Protein AF-A0A960N2T0-F1 (afdb_monomer_lite)

Sequence (233 aa):
ICDHGCEHDHDHSSKAGSHHTWLDEAVDWLQGLGMKRFDRTNPAGVTEAHKLAISKDIANMLLRAYRMDPTDYGVYNGYFMFLTINEFGGGGEARGVARRLSENTIALALKETSDPQPYVTAAMAQLNLFFMDQEDFEGKGQPVPVPVLADHRQKIEFLVRRAEVLREQSIAEGRWNLVSEERKDAMKDRIGLAEAGILQFGKLMALSRKGILPIQRGESPDRPVAEALKEDR

pLDDT: mean 82.06, std 19.28, range [33.94, 98.5]

Secondary structure (DSSP, 8-state):
---------------------HHHHHHHHHHHHHHHTTS-S-SS---HHHHHHHHHHHHHHHHHHHHH-TT-HHHHHHHHHHHH-GGGT--HHHHHHHHHHHHHHHHHHTT-SS-SHHHHHHHHHHHHHHHHHHHHHHTTT-PPPHHHHHHHHHHHHHHHHHHHHHHHHHHHTTGGGGS-HHHHHHHHHHHHHHHHHHHHHHHHHHHHHTTPPPPPTTS-THHHHHHHTTTT-

Structure (mmCIF, N/CA/C/O backbone):
data_AF-A0A960N2T0-F1
#
_entry.id   AF-A0A960N2T0-F1
#
loop_
_atom_site.group_PDB
_atom_site.id
_atom_site.type_symbol
_atom_site.label_atom_id
_atom_site.label_alt_id
_atom_site.label_comp_id
_atom_site.label_asym_id
_atom_site.label_entity_id
_atom_site.label_seq_id
_atom_site.pdbx_PDB_ins_code
_atom_site.Cartn_x
_atom_site.Cartn_y
_atom_site.Cartn_z
_atom_site.occupancy
_atom_site.B_iso_or_equiv
_atom_site.auth_seq_id
_atom_site.auth_comp_id
_at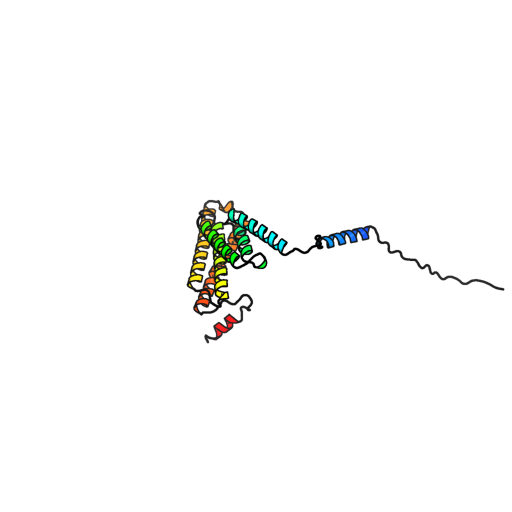om_site.auth_asym_id
_atom_site.auth_atom_id
_atom_site.pdbx_PDB_model_num
ATOM 1 N N . ILE A 1 1 ? -15.987 60.411 -96.487 1.00 35.19 1 ILE A N 1
ATOM 2 C CA . ILE A 1 1 ? -15.706 61.660 -95.747 1.00 35.19 1 ILE A CA 1
ATOM 3 C C . ILE A 1 1 ? -15.227 61.246 -94.369 1.00 35.19 1 ILE A C 1
ATOM 5 O O . ILE A 1 1 ? -16.037 60.726 -93.618 1.00 35.19 1 ILE A O 1
ATOM 9 N N . CYS A 1 2 ? -13.922 61.447 -94.157 1.00 33.94 2 CYS A N 1
ATOM 10 C CA . CYS A 1 2 ? -13.228 61.685 -92.888 1.00 33.94 2 CYS A CA 1
ATOM 11 C C . CYS A 1 2 ? -13.191 60.589 -91.811 1.00 33.94 2 CYS A C 1
ATOM 13 O O . CYS A 1 2 ? -14.101 59.785 -91.698 1.00 33.94 2 CYS A O 1
ATOM 15 N N . ASP A 1 3 ? -12.226 60.571 -90.899 1.00 34.66 3 ASP A N 1
ATOM 16 C CA . ASP A 1 3 ? -10.835 61.047 -90.833 1.00 34.66 3 ASP A CA 1
ATOM 17 C C . ASP A 1 3 ? -10.329 60.625 -89.435 1.00 34.66 3 ASP A C 1
ATOM 19 O O . ASP A 1 3 ? -11.137 60.435 -88.531 1.00 34.66 3 ASP A O 1
ATOM 23 N N . HIS A 1 4 ? -9.018 60.460 -89.294 1.00 41.03 4 HIS A N 1
ATOM 24 C CA . HIS A 1 4 ? -8.197 60.488 -88.073 1.00 41.03 4 HIS A CA 1
ATOM 25 C C . HIS A 1 4 ? -8.792 60.214 -86.663 1.00 41.03 4 HIS A C 1
ATOM 27 O O . HIS A 1 4 ? -9.507 61.020 -86.086 1.00 41.03 4 HIS A O 1
ATOM 33 N N . GLY A 1 5 ? -8.292 59.131 -86.047 1.00 42.03 5 GLY A N 1
ATOM 34 C CA . GLY A 1 5 ? -7.383 59.184 -84.884 1.00 42.03 5 GLY A CA 1
ATOM 35 C C . GLY A 1 5 ? -7.880 59.711 -83.530 1.00 42.03 5 GLY A C 1
ATOM 36 O O . GLY A 1 5 ? -7.880 60.914 -83.320 1.00 42.03 5 GLY A O 1
ATOM 37 N N . CYS A 1 6 ? -8.083 58.796 -82.573 1.00 39.31 6 CYS A N 1
ATOM 38 C CA . CYS A 1 6 ? -7.802 58.944 -81.128 1.00 39.31 6 CYS A CA 1
ATOM 39 C C . CYS A 1 6 ? -7.462 57.526 -80.610 1.00 39.31 6 CYS A C 1
ATOM 41 O O . CYS A 1 6 ? -8.256 56.609 -80.787 1.00 39.31 6 CYS A O 1
ATOM 43 N N . GLU A 1 7 ? -6.196 57.203 -80.348 1.00 38.66 7 GLU A N 1
ATOM 44 C CA . GLU A 1 7 ? -5.531 57.267 -79.033 1.00 38.66 7 GLU A CA 1
ATOM 45 C C . GLU A 1 7 ? -6.138 56.350 -77.951 1.00 38.66 7 GLU A C 1
ATOM 47 O O . GLU A 1 7 ? -7.270 56.522 -77.522 1.00 38.66 7 GLU A O 1
ATOM 52 N N . HIS A 1 8 ? -5.310 55.359 -77.590 1.00 48.22 8 HIS A N 1
ATOM 53 C CA . HIS A 1 8 ? -5.228 54.517 -76.392 1.00 48.22 8 HIS A CA 1
ATOM 54 C C . HIS A 1 8 ? -6.406 54.475 -75.406 1.00 48.22 8 HIS A C 1
ATOM 56 O O . HIS A 1 8 ? -6.676 55.446 -74.717 1.00 48.22 8 HIS A O 1
ATOM 62 N N . ASP A 1 9 ? -6.903 53.258 -75.159 1.00 37.78 9 ASP A N 1
ATOM 63 C CA . ASP A 1 9 ? -6.956 52.761 -73.783 1.00 37.78 9 ASP A CA 1
ATOM 64 C C . ASP A 1 9 ? -6.726 51.246 -73.728 1.00 37.78 9 ASP A C 1
ATOM 66 O O . ASP A 1 9 ? -7.289 50.455 -74.489 1.00 37.78 9 ASP A O 1
ATOM 70 N N . HIS A 1 10 ? -5.803 50.868 -72.849 1.00 47.56 10 HIS A N 1
ATOM 71 C CA . HIS A 1 10 ? -5.444 49.496 -72.541 1.00 47.56 10 HIS A CA 1
ATOM 72 C C . HIS A 1 10 ? -6.515 48.888 -71.638 1.00 47.56 10 HIS A C 1
ATOM 74 O O . HIS A 1 10 ? -6.674 49.337 -70.509 1.00 47.56 10 HIS A O 1
ATOM 80 N N . ASP A 1 11 ? -7.144 47.795 -72.066 1.00 36.81 11 ASP A N 1
ATOM 81 C CA . ASP A 1 11 ? -7.750 46.863 -71.115 1.00 36.81 11 ASP A CA 1
ATOM 82 C C . ASP A 1 11 ? -7.345 45.426 -71.451 1.00 36.81 11 ASP A C 1
ATOM 84 O O . ASP A 1 11 ? -8.065 44.629 -72.057 1.00 36.81 11 ASP A O 1
ATOM 88 N N . HIS A 1 12 ? -6.104 45.104 -71.082 1.00 38.09 12 HIS A N 1
ATOM 89 C CA . HIS A 1 12 ? -5.711 43.722 -70.874 1.00 38.09 12 HIS A CA 1
ATOM 90 C C . HIS A 1 12 ? -6.316 43.269 -69.547 1.00 38.09 12 HIS A C 1
ATOM 92 O O . HIS A 1 12 ? -5.682 43.363 -68.497 1.00 38.09 12 HIS A O 1
ATOM 98 N N . SER A 1 13 ? -7.519 42.703 -69.624 1.00 38.97 13 SER A N 1
ATOM 99 C CA . SER A 1 13 ? -8.031 41.766 -68.629 1.00 38.97 13 SER A CA 1
ATOM 100 C C . SER A 1 13 ? -7.083 40.559 -68.562 1.00 38.97 13 SER A C 1
ATOM 102 O O . SER A 1 13 ? -7.263 39.533 -69.224 1.00 38.97 13 SER A O 1
ATOM 104 N N . SER A 1 14 ? -5.998 40.702 -67.804 1.00 38.97 14 SER A N 1
ATOM 105 C CA . SER A 1 14 ? -5.129 39.599 -67.439 1.00 38.97 14 SER A CA 1
ATOM 106 C C . SER A 1 14 ? -5.865 38.776 -66.388 1.00 38.97 14 SER A C 1
ATOM 108 O O . SER A 1 14 ? -6.041 39.166 -65.235 1.00 38.97 14 SER A O 1
ATOM 110 N N . LYS A 1 15 ? -6.329 37.594 -66.800 1.00 45.28 15 LYS A N 1
ATOM 111 C CA . LYS A 1 15 ? -6.619 36.512 -65.863 1.00 45.28 15 LYS A CA 1
ATOM 112 C C . LYS A 1 15 ? -5.320 36.213 -65.117 1.00 45.28 15 LYS A C 1
ATOM 114 O O . LYS A 1 15 ? -4.452 35.525 -65.648 1.00 45.28 15 LYS A O 1
ATOM 119 N N . ALA A 1 16 ? -5.180 36.743 -63.906 1.00 39.41 16 ALA A N 1
ATOM 120 C CA . ALA A 1 16 ? -4.170 36.285 -62.970 1.00 39.41 16 ALA A CA 1
ATOM 121 C C . ALA A 1 16 ? -4.539 34.847 -62.579 1.00 39.41 16 ALA A C 1
ATOM 123 O O . ALA A 1 16 ? -5.398 34.611 -61.731 1.00 39.41 16 ALA A O 1
ATOM 124 N N . GLY A 1 17 ? -3.946 33.881 -63.281 1.00 41.47 17 GLY A N 1
ATOM 125 C CA . GLY A 1 17 ? -3.960 32.489 -62.868 1.00 41.47 17 GLY A CA 1
ATOM 126 C C . GLY A 1 17 ? -3.307 32.393 -61.497 1.00 41.47 17 GLY A C 1
ATOM 127 O O . GLY A 1 17 ? -2.170 32.829 -61.317 1.00 41.47 17 GLY A O 1
ATOM 128 N N . SER A 1 18 ? -4.032 31.856 -60.519 1.00 51.72 18 SER A N 1
ATOM 129 C CA . SER A 1 18 ? -3.444 31.487 -59.239 1.00 51.72 18 SER A CA 1
ATOM 130 C C . SER A 1 18 ? -2.402 30.403 -59.507 1.00 51.72 18 SER A C 1
ATOM 132 O O . SER A 1 18 ? -2.749 29.260 -59.813 1.00 51.72 18 SER A O 1
ATOM 134 N N . HIS A 1 19 ? -1.126 30.769 -59.445 1.00 50.88 19 HIS A N 1
ATOM 135 C CA . HIS A 1 19 ? -0.021 29.824 -59.475 1.00 50.88 19 HIS A CA 1
ATOM 136 C C . HIS A 1 19 ? -0.015 29.041 -58.156 1.00 50.88 19 HIS A C 1
ATOM 138 O O . HIS A 1 19 ? 0.726 29.384 -57.244 1.00 50.88 19 HIS A O 1
ATOM 144 N N . HIS A 1 20 ? -0.856 28.010 -58.050 1.00 57.41 20 HIS A N 1
ATOM 145 C CA . HIS A 1 20 ? -0.646 26.954 -57.063 1.00 57.41 20 HIS A CA 1
ATOM 146 C C . HIS A 1 20 ? 0.637 26.228 -57.464 1.00 57.41 20 HIS A C 1
ATOM 148 O O . HIS A 1 20 ? 0.721 25.644 -58.548 1.00 57.41 20 HIS A O 1
ATOM 154 N N . THR A 1 21 ? 1.675 26.348 -56.643 1.00 73.81 21 THR A N 1
ATOM 155 C CA . THR A 1 21 ? 2.938 25.660 -56.886 1.00 73.81 21 THR A CA 1
ATOM 156 C C . THR A 1 21 ? 2.874 24.249 -56.305 1.00 73.81 21 THR A C 1
ATOM 158 O O . THR A 1 21 ? 2.156 23.986 -55.344 1.00 73.81 21 THR A O 1
ATOM 161 N N . TRP A 1 22 ? 3.662 23.324 -56.854 1.00 75.19 22 TRP A N 1
ATOM 162 C CA . TRP A 1 22 ? 3.806 21.968 -56.301 1.00 75.19 22 TRP A CA 1
ATOM 163 C C . TRP A 1 22 ? 4.285 21.974 -54.836 1.00 75.19 22 TRP A C 1
ATOM 165 O O . TRP A 1 22 ? 4.065 21.016 -54.100 1.00 75.19 22 TRP A O 1
ATOM 175 N N . LEU A 1 23 ? 4.942 23.062 -54.412 1.00 75.25 23 LEU A N 1
ATOM 176 C CA . LEU A 1 23 ? 5.331 23.293 -53.025 1.00 75.25 23 LEU A CA 1
ATOM 177 C C . LEU A 1 23 ? 4.116 23.582 -52.141 1.00 75.25 23 LEU A C 1
ATOM 179 O O . LEU A 1 23 ? 4.063 23.064 -51.031 1.00 75.25 23 LEU A O 1
ATOM 183 N N . ASP A 1 24 ? 3.128 24.331 -52.634 1.00 78.81 24 ASP A N 1
ATOM 184 C CA . ASP A 1 24 ? 1.886 24.594 -51.900 1.00 78.81 24 ASP A CA 1
ATOM 185 C C . ASP A 1 24 ? 1.074 23.302 -51.726 1.00 78.81 24 ASP A C 1
ATOM 187 O O . ASP A 1 24 ? 0.623 23.000 -50.627 1.00 78.81 24 ASP A O 1
ATOM 191 N N . GLU A 1 25 ? 0.994 22.464 -52.767 1.00 78.06 25 GLU A N 1
ATOM 192 C CA . GLU A 1 25 ? 0.355 21.140 -52.680 1.00 78.06 25 GLU A CA 1
ATOM 193 C C . GLU A 1 25 ? 1.084 20.197 -51.708 1.00 78.06 25 GLU A C 1
ATOM 195 O O . GLU A 1 25 ? 0.448 19.439 -50.972 1.00 78.06 25 GLU A O 1
ATOM 200 N N . ALA A 1 26 ? 2.420 20.243 -51.669 1.00 76.31 26 ALA A N 1
ATOM 201 C CA . ALA A 1 26 ? 3.213 19.452 -50.732 1.00 76.31 26 ALA A CA 1
ATOM 202 C C . ALA A 1 26 ? 3.037 19.927 -49.280 1.00 76.31 26 ALA A C 1
ATOM 204 O O . ALA A 1 26 ? 2.968 19.099 -48.366 1.00 76.31 26 ALA A O 1
ATOM 205 N N . VAL A 1 27 ? 2.938 21.241 -49.059 1.00 81.62 27 VAL A N 1
ATOM 206 C CA . VAL A 1 27 ? 2.656 21.831 -47.744 1.00 81.62 27 VAL A CA 1
ATOM 207 C C . VAL A 1 27 ? 1.245 21.465 -47.285 1.00 81.62 27 VAL A C 1
ATOM 209 O O . VAL A 1 27 ? 1.100 20.973 -46.165 1.00 81.62 27 VAL A O 1
ATOM 212 N N . ASP A 1 28 ? 0.237 21.590 -48.146 1.00 81.44 28 ASP A N 1
ATOM 213 C CA . ASP A 1 28 ? -1.145 21.201 -47.841 1.00 81.44 28 ASP A CA 1
ATOM 214 C C . ASP A 1 28 ? -1.269 19.696 -47.570 1.00 81.44 28 ASP A C 1
ATOM 216 O O . ASP A 1 28 ? -1.970 19.275 -46.646 1.00 81.44 28 ASP A O 1
ATOM 220 N N . TRP A 1 29 ? -0.539 18.858 -48.310 1.00 78.38 29 TRP A N 1
ATOM 221 C CA . TRP A 1 29 ? -0.502 17.416 -48.068 1.00 78.38 29 TRP A CA 1
ATOM 222 C C . TRP A 1 29 ? 0.152 17.066 -46.723 1.00 78.38 29 TRP A C 1
ATOM 224 O O . TRP A 1 29 ? -0.385 16.242 -45.977 1.00 78.38 29 TRP A O 1
ATOM 234 N N . LEU A 1 30 ? 1.271 17.709 -46.369 1.00 79.12 30 LEU A N 1
ATOM 235 C CA . LEU A 1 30 ? 1.935 17.518 -45.073 1.00 79.12 30 LEU A CA 1
ATOM 236 C C . LEU A 1 30 ? 1.073 18.019 -43.907 1.00 79.12 30 LEU A C 1
ATOM 238 O O . LEU A 1 30 ? 0.987 17.349 -42.875 1.00 79.12 30 LEU A O 1
ATOM 242 N N . GLN A 1 31 ? 0.395 19.155 -44.071 1.00 79.44 31 GLN A N 1
ATOM 243 C CA . GLN A 1 31 ? -0.562 19.665 -43.089 1.00 79.44 31 GLN A CA 1
ATOM 244 C C . GLN A 1 31 ? -1.769 18.725 -42.957 1.00 79.44 31 GLN A C 1
ATOM 246 O O . GLN A 1 31 ? -2.165 18.384 -41.841 1.00 79.44 31 GLN A O 1
ATOM 251 N N . GLY A 1 32 ? -2.278 18.201 -44.075 1.00 71.75 32 GLY A N 1
ATOM 252 C CA . GLY A 1 32 ? -3.337 17.194 -44.106 1.00 71.75 32 GLY A CA 1
ATOM 253 C C . GLY A 1 32 ? -2.941 15.875 -43.433 1.00 71.75 32 GLY A C 1
ATOM 254 O O . GLY A 1 32 ? -3.757 15.269 -42.740 1.00 71.75 32 GLY A O 1
ATOM 255 N N . LEU A 1 33 ? -1.683 15.438 -43.557 1.00 73.75 33 LEU A N 1
ATOM 256 C CA . LEU A 1 33 ? -1.148 14.300 -42.799 1.00 73.75 33 LEU A CA 1
ATOM 257 C C . LEU A 1 33 ? -1.041 14.599 -41.299 1.00 73.75 33 LEU A C 1
ATOM 259 O O . LEU A 1 33 ? -1.356 13.735 -40.477 1.00 73.75 33 LEU A O 1
ATOM 263 N N . GLY A 1 34 ? -0.636 15.820 -40.946 1.00 69.81 34 GLY A N 1
ATOM 264 C CA . GLY A 1 34 ? -0.619 16.300 -39.566 1.00 69.81 34 GLY A CA 1
ATOM 265 C C . GLY A 1 34 ? -2.003 16.246 -38.917 1.00 69.81 34 GLY A C 1
ATOM 266 O O . GLY A 1 34 ? -2.121 15.808 -37.775 1.00 69.81 34 GLY A O 1
ATOM 267 N N . MET A 1 35 ? -3.053 16.602 -39.664 1.00 66.81 35 MET A N 1
ATOM 268 C CA . MET A 1 35 ? -4.445 16.517 -39.207 1.00 66.81 35 MET A CA 1
ATOM 269 C C . MET A 1 35 ? -4.965 15.074 -39.157 1.00 66.81 35 MET A C 1
ATOM 271 O O . MET A 1 35 ? -5.563 14.679 -38.158 1.00 66.81 35 MET A O 1
ATOM 275 N N . LYS A 1 36 ? -4.637 14.240 -40.155 1.00 66.62 36 LYS A N 1
ATOM 276 C CA . LYS A 1 36 ? -5.025 12.817 -40.191 1.00 66.62 36 LYS A CA 1
ATOM 277 C C . LYS A 1 36 ? -4.459 11.983 -39.043 1.00 66.62 36 LYS A C 1
ATOM 279 O O . LYS A 1 36 ? -5.000 10.923 -38.745 1.00 66.62 36 LYS A O 1
ATOM 284 N N . ARG A 1 37 ? -3.396 12.444 -38.374 1.00 63.72 37 ARG A N 1
ATOM 285 C CA . ARG A 1 37 ? -2.885 11.818 -37.142 1.00 63.72 37 ARG A CA 1
ATOM 286 C C . ARG A 1 37 ? -3.918 11.831 -36.009 1.00 63.72 37 ARG A C 1
ATOM 288 O O . ARG A 1 37 ? -3.883 10.953 -35.150 1.00 63.72 37 ARG A O 1
ATOM 295 N N . PHE A 1 38 ? -4.801 12.824 -35.999 1.00 70.00 38 PHE A N 1
ATOM 296 C CA . PHE A 1 38 ? -5.862 12.973 -35.005 1.00 70.00 38 PHE A CA 1
ATOM 297 C C . PHE A 1 38 ? -7.201 12.406 -35.489 1.00 70.00 38 PHE A C 1
ATOM 299 O O . PHE A 1 38 ? -8.121 12.252 -34.686 1.00 70.00 38 PHE A O 1
ATOM 306 N N . ASP A 1 39 ? -7.295 12.036 -36.770 1.00 70.31 39 ASP A N 1
ATOM 307 C CA . ASP A 1 39 ? -8.469 11.380 -37.323 1.00 70.31 39 ASP A CA 1
ATOM 308 C C . ASP A 1 39 ? -8.462 9.886 -37.019 1.00 70.31 39 ASP A C 1
ATOM 310 O O . ASP A 1 39 ? -7.490 9.150 -37.211 1.00 70.31 39 ASP A O 1
ATOM 314 N N . ARG A 1 40 ? -9.611 9.411 -36.552 1.00 64.25 40 ARG A N 1
ATOM 315 C CA . ARG A 1 40 ? -9.809 8.003 -36.239 1.00 64.25 40 ARG A CA 1
ATOM 316 C C . ARG A 1 40 ? -9.855 7.205 -37.544 1.00 64.25 40 ARG A C 1
ATOM 318 O O . ARG A 1 40 ? -10.764 7.374 -38.347 1.00 64.25 40 ARG A O 1
ATOM 325 N N . THR A 1 41 ? -8.911 6.286 -37.729 1.00 73.00 41 THR A N 1
ATOM 326 C CA . THR A 1 41 ? -8.829 5.430 -38.930 1.00 73.00 41 THR A CA 1
ATOM 327 C C . THR A 1 41 ? -9.887 4.325 -38.968 1.00 73.00 41 THR A C 1
ATOM 329 O O . THR A 1 41 ? -10.107 3.715 -40.012 1.00 73.00 41 THR A O 1
ATOM 332 N N . ASN A 1 42 ? -10.558 4.063 -37.840 1.00 68.75 42 ASN A N 1
ATOM 333 C CA . ASN A 1 42 ? -11.656 3.107 -37.760 1.00 68.75 42 ASN A CA 1
ATOM 334 C C . ASN A 1 42 ? -13.009 3.818 -37.982 1.00 68.75 42 ASN A C 1
ATOM 336 O O . ASN A 1 42 ? -13.361 4.696 -37.182 1.00 68.75 42 ASN A O 1
ATOM 340 N N . PRO A 1 43 ? -13.807 3.417 -38.993 1.00 71.12 43 PRO A N 1
ATOM 341 C CA . PRO A 1 43 ? -15.130 3.992 -39.237 1.00 71.12 43 PRO A CA 1
ATOM 342 C C . PRO A 1 43 ? -16.141 3.707 -38.111 1.00 71.12 43 PRO A C 1
ATOM 344 O O . PRO A 1 43 ? -17.100 4.457 -37.956 1.00 71.12 43 PRO A O 1
ATOM 347 N N . ALA A 1 44 ? -15.937 2.667 -37.291 1.00 72.38 44 ALA A N 1
ATOM 348 C CA . ALA A 1 44 ? -16.878 2.255 -36.244 1.00 72.38 44 ALA A CA 1
ATOM 349 C C . ALA A 1 44 ? -16.407 2.637 -34.833 1.00 72.38 44 ALA A C 1
ATOM 351 O O . ALA A 1 44 ? -15.230 2.491 -34.481 1.00 72.38 44 ALA A O 1
ATOM 352 N N . GLY A 1 45 ? -17.304 3.203 -34.019 1.00 75.88 45 GLY A N 1
ATOM 353 C CA . GLY A 1 45 ? -17.063 3.518 -32.603 1.00 75.88 45 GLY A CA 1
ATOM 354 C C . GLY A 1 45 ? -16.558 2.302 -31.817 1.00 75.88 45 GLY A C 1
ATOM 355 O O . GLY A 1 45 ? -16.858 1.166 -32.176 1.00 75.88 45 GLY A O 1
ATOM 356 N N . VAL A 1 46 ? -15.798 2.519 -30.740 1.00 80.31 46 VAL A N 1
ATOM 357 C CA . VAL A 1 46 ? -15.494 1.430 -29.799 1.00 80.31 46 VAL A CA 1
ATOM 358 C C . VAL A 1 46 ? -16.809 0.982 -29.156 1.00 80.31 46 VAL A C 1
ATOM 360 O O . VAL A 1 46 ? -17.454 1.767 -28.463 1.00 80.31 46 VAL A O 1
ATOM 363 N N . THR A 1 47 ? -17.219 -0.260 -29.411 1.00 86.69 47 THR A N 1
ATOM 364 C CA . THR A 1 47 ? -18.452 -0.828 -28.852 1.00 86.69 47 THR A CA 1
ATOM 365 C C . THR A 1 47 ? -18.268 -1.197 -27.379 1.00 86.69 47 THR A C 1
ATOM 367 O O . THR A 1 47 ? -17.152 -1.467 -26.935 1.00 86.69 47 THR A O 1
ATOM 370 N N . GLU A 1 48 ? -19.360 -1.282 -26.616 1.00 84.62 48 GLU A N 1
ATOM 371 C CA . GLU A 1 48 ? -19.310 -1.724 -25.210 1.00 84.62 48 GLU A CA 1
ATOM 372 C C . GLU A 1 48 ? -18.732 -3.139 -25.060 1.00 84.62 48 GLU A C 1
ATOM 374 O O . GLU A 1 48 ? -17.941 -3.402 -24.158 1.00 84.62 48 GLU A O 1
ATOM 379 N N . ALA A 1 49 ? -19.034 -4.040 -26.002 1.00 85.31 49 ALA A N 1
ATOM 380 C CA . ALA A 1 49 ? -18.438 -5.374 -26.035 1.00 85.31 49 ALA A CA 1
ATOM 381 C C . ALA A 1 49 ? -16.908 -5.324 -26.204 1.00 85.31 49 ALA A C 1
ATOM 383 O O . ALA A 1 49 ? -16.191 -6.104 -25.577 1.00 85.31 49 ALA A O 1
ATOM 384 N N . HIS A 1 50 ? -16.399 -4.387 -27.011 1.00 84.50 50 HIS A N 1
ATOM 385 C CA . HIS A 1 50 ? -14.963 -4.190 -27.186 1.00 84.50 50 HIS A CA 1
ATOM 386 C C . HIS A 1 50 ? -14.305 -3.618 -25.922 1.00 84.50 50 HIS A C 1
ATOM 388 O O . HIS A 1 50 ? -13.259 -4.117 -25.510 1.00 84.50 50 HIS A O 1
ATOM 394 N N . LYS A 1 51 ? -14.942 -2.645 -25.252 1.00 84.25 51 LYS A N 1
ATOM 395 C CA . LYS A 1 51 ? -14.466 -2.125 -23.955 1.00 84.25 51 LYS A CA 1
ATOM 396 C C . LYS A 1 51 ? -14.401 -3.224 -22.899 1.00 84.25 51 LYS A C 1
ATOM 398 O O . LYS A 1 51 ? -13.405 -3.327 -22.189 1.00 84.25 51 LYS A O 1
ATOM 403 N N . LEU A 1 52 ? -15.427 -4.074 -22.833 1.00 84.62 52 LEU A N 1
ATOM 404 C CA . LEU A 1 52 ? -15.469 -5.199 -21.903 1.00 84.62 52 LEU A CA 1
ATOM 405 C C . LEU A 1 52 ? -14.353 -6.215 -22.180 1.00 84.62 52 LEU A C 1
ATOM 407 O O . LEU A 1 52 ? -13.741 -6.714 -21.239 1.00 84.62 52 LEU A O 1
ATOM 411 N N . ALA A 1 53 ? -14.078 -6.522 -23.451 1.00 87.00 53 ALA A N 1
ATOM 412 C CA . ALA A 1 53 ? -12.977 -7.409 -23.823 1.00 87.00 53 ALA A CA 1
ATOM 413 C C . ALA A 1 53 ? -11.619 -6.829 -23.390 1.00 87.00 53 ALA A C 1
ATOM 415 O O . ALA A 1 53 ? -10.868 -7.502 -22.688 1.00 87.00 53 ALA A O 1
ATOM 416 N N . ILE A 1 54 ? -11.360 -5.554 -23.703 1.00 87.06 54 ILE A N 1
ATOM 417 C CA . ILE A 1 54 ? -10.132 -4.856 -23.294 1.00 87.06 54 ILE A CA 1
ATOM 418 C C . ILE A 1 54 ? -9.994 -4.826 -21.766 1.00 87.06 54 ILE A C 1
ATOM 420 O O . ILE A 1 54 ? -8.929 -5.135 -21.239 1.00 87.06 54 ILE A O 1
ATOM 424 N N . SER A 1 55 ? -11.067 -4.495 -21.043 1.00 85.69 55 SER A N 1
ATOM 425 C CA . SER A 1 55 ? -11.070 -4.473 -19.575 1.00 85.69 55 SER A CA 1
ATOM 426 C C . SER A 1 55 ? -10.696 -5.845 -18.996 1.00 85.69 55 SER A C 1
ATOM 428 O O . SER A 1 55 ? -9.834 -5.927 -18.122 1.00 85.69 55 SER A O 1
ATOM 430 N N . LYS A 1 56 ? -11.241 -6.944 -19.536 1.00 87.25 56 LYS A N 1
ATOM 431 C CA . LYS A 1 56 ? -10.873 -8.309 -19.117 1.00 87.25 56 LYS A CA 1
ATOM 432 C C . LYS A 1 56 ? -9.403 -8.635 -19.383 1.00 87.25 56 LYS A C 1
ATOM 434 O O . LYS A 1 56 ? -8.757 -9.245 -18.530 1.00 87.25 56 LYS A O 1
ATOM 439 N N . ASP A 1 57 ? -8.870 -8.236 -20.533 1.00 90.69 57 ASP A N 1
ATOM 440 C CA . ASP A 1 57 ? -7.466 -8.480 -20.874 1.00 90.69 57 ASP A CA 1
ATOM 441 C C . ASP A 1 57 ? -6.519 -7.705 -19.949 1.00 90.69 57 ASP A C 1
ATOM 443 O O . ASP A 1 57 ? -5.556 -8.278 -19.430 1.00 90.69 57 ASP A O 1
ATOM 447 N N . ILE A 1 58 ? -6.842 -6.441 -19.654 1.00 90.44 58 ILE A N 1
ATOM 448 C CA . ILE A 1 58 ? -6.103 -5.617 -18.689 1.00 90.44 58 ILE A CA 1
ATOM 449 C C . ILE A 1 58 ? -6.162 -6.246 -17.293 1.00 90.44 58 ILE A C 1
ATOM 451 O O . ILE A 1 58 ? -5.117 -6.426 -16.665 1.00 90.44 58 ILE A O 1
ATOM 455 N N . ALA A 1 59 ? -7.349 -6.645 -16.826 1.00 89.25 59 ALA A N 1
ATOM 456 C CA . ALA A 1 59 ? -7.524 -7.294 -15.528 1.00 89.25 59 ALA A CA 1
ATOM 457 C C . ALA A 1 59 ? -6.651 -8.552 -15.402 1.00 89.25 59 ALA A C 1
ATOM 459 O O . ALA A 1 59 ? -5.957 -8.747 -14.403 1.00 89.25 59 ALA A O 1
ATOM 460 N N . ASN A 1 60 ? -6.639 -9.390 -16.443 1.00 92.19 60 ASN A N 1
ATOM 461 C CA . ASN A 1 60 ? -5.830 -10.603 -16.488 1.00 92.19 60 ASN A CA 1
ATOM 462 C C . ASN A 1 60 ? -4.329 -10.300 -16.485 1.00 92.19 60 ASN A C 1
ATOM 464 O O . ASN A 1 60 ? -3.568 -11.006 -15.822 1.00 92.19 60 ASN A O 1
ATOM 468 N N . MET A 1 61 ? -3.893 -9.270 -17.213 1.00 95.38 61 MET A N 1
ATOM 469 C CA . MET A 1 61 ? -2.494 -8.848 -17.238 1.00 95.38 61 MET A CA 1
ATOM 470 C C . MET A 1 61 ? -2.040 -8.344 -15.864 1.00 95.38 61 MET A C 1
ATOM 472 O O . MET A 1 61 ? -1.008 -8.791 -15.366 1.00 95.38 61 MET A O 1
ATOM 476 N N . LEU A 1 62 ? -2.837 -7.487 -15.222 1.00 94.69 62 LEU A N 1
ATOM 477 C CA . LEU A 1 62 ? -2.556 -6.958 -13.887 1.00 94.69 62 LEU A CA 1
ATOM 478 C C . LEU A 1 62 ? -2.551 -8.064 -12.826 1.00 94.69 62 LEU A C 1
ATOM 480 O O . LEU A 1 62 ? -1.632 -8.135 -12.014 1.00 94.69 62 LEU A O 1
ATOM 484 N N . LEU A 1 63 ? -3.509 -8.994 -12.881 1.00 94.50 63 LEU A N 1
ATOM 485 C CA . LEU A 1 63 ? -3.536 -10.155 -11.994 1.00 94.50 63 LEU A CA 1
ATOM 486 C C . LEU A 1 63 ? -2.306 -11.053 -12.181 1.00 94.50 63 LEU A C 1
ATOM 488 O O . LEU A 1 63 ? -1.765 -11.573 -11.205 1.00 94.50 63 LEU A O 1
ATOM 492 N N . ARG A 1 64 ? -1.861 -11.267 -13.425 1.00 96.75 64 ARG A N 1
ATOM 493 C CA . ARG A 1 64 ? -0.638 -12.035 -13.706 1.00 96.75 64 ARG A CA 1
ATOM 494 C C . ARG A 1 64 ? 0.594 -11.327 -13.158 1.00 96.75 64 ARG A C 1
ATOM 496 O O . ARG A 1 64 ? 1.387 -11.987 -12.497 1.00 96.75 64 ARG A O 1
ATOM 503 N N . ALA A 1 65 ? 0.723 -10.019 -13.378 1.00 96.81 65 ALA A N 1
ATOM 504 C CA . ALA A 1 65 ? 1.804 -9.219 -12.807 1.00 96.81 65 ALA A CA 1
ATOM 505 C C . ALA A 1 65 ? 1.825 -9.342 -11.277 1.00 96.81 65 ALA A C 1
ATOM 507 O O . ALA A 1 65 ? 2.852 -9.695 -10.705 1.00 96.81 65 ALA A O 1
ATOM 508 N N . TYR A 1 66 ? 0.663 -9.190 -10.635 1.00 96.81 66 TYR A N 1
ATOM 509 C CA . TYR A 1 66 ? 0.513 -9.335 -9.188 1.00 96.81 66 TYR A CA 1
ATOM 510 C C . TYR A 1 66 ? 0.920 -10.706 -8.665 1.00 96.81 66 TYR A C 1
ATOM 512 O O . TYR A 1 66 ? 1.548 -10.816 -7.620 1.00 96.81 66 TYR A O 1
ATOM 520 N N . ARG A 1 67 ? 0.599 -11.776 -9.389 1.00 95.88 67 ARG A N 1
ATOM 521 C CA . ARG A 1 67 ? 1.016 -13.124 -8.991 1.00 95.88 67 ARG A CA 1
ATOM 522 C C . ARG A 1 67 ? 2.523 -13.349 -9.108 1.00 95.88 67 ARG A C 1
ATOM 524 O O . ARG A 1 67 ? 3.023 -14.241 -8.431 1.00 95.88 67 ARG A O 1
ATOM 531 N N . MET A 1 68 ? 3.216 -12.600 -9.966 1.00 96.62 68 MET A N 1
ATOM 532 C CA . MET A 1 68 ? 4.671 -12.695 -10.119 1.00 96.62 68 MET A CA 1
ATOM 533 C C . MET A 1 68 ? 5.404 -11.913 -9.031 1.00 96.62 68 MET A C 1
ATOM 535 O O . MET A 1 68 ? 6.341 -12.448 -8.448 1.00 96.62 68 MET A O 1
ATOM 539 N N . ASP A 1 69 ? 4.957 -10.690 -8.737 1.00 95.06 69 ASP A N 1
ATOM 540 C CA . ASP A 1 69 ? 5.512 -9.867 -7.661 1.00 95.06 69 ASP A CA 1
ATOM 541 C C . ASP A 1 69 ? 4.394 -9.155 -6.875 1.00 95.06 69 ASP A C 1
ATOM 543 O O . ASP A 1 69 ? 4.022 -8.018 -7.177 1.00 95.06 69 ASP A O 1
ATOM 547 N N . PRO A 1 70 ? 3.814 -9.827 -5.866 1.00 94.19 70 PRO A N 1
ATOM 548 C CA . PRO A 1 70 ? 2.689 -9.294 -5.094 1.00 94.19 70 PRO A CA 1
ATOM 549 C C . PRO A 1 70 ? 3.096 -8.201 -4.100 1.00 94.19 70 PRO A C 1
ATOM 551 O O . PRO A 1 70 ? 2.230 -7.538 -3.518 1.00 94.19 70 PRO A O 1
ATOM 554 N N . THR A 1 71 ? 4.400 -8.058 -3.865 1.00 94.69 71 THR A N 1
ATOM 555 C CA . THR A 1 71 ? 4.992 -7.122 -2.909 1.00 94.69 71 THR A CA 1
ATOM 556 C C . THR A 1 71 ? 5.576 -5.882 -3.577 1.00 94.69 71 THR A C 1
ATOM 558 O O . THR A 1 71 ? 5.915 -4.922 -2.879 1.00 94.69 71 THR A O 1
ATOM 561 N N . ASP A 1 72 ? 5.636 -5.844 -4.909 1.00 95.44 72 ASP A N 1
ATOM 562 C CA . ASP A 1 72 ? 5.898 -4.616 -5.644 1.00 95.44 72 ASP A CA 1
ATOM 563 C C . ASP A 1 72 ? 4.703 -3.657 -5.578 1.00 95.44 72 ASP A C 1
ATOM 565 O O . ASP A 1 72 ? 3.547 -4.028 -5.793 1.00 95.44 72 ASP A O 1
ATOM 569 N N . TYR A 1 73 ? 4.987 -2.385 -5.295 1.00 94.69 73 TYR A N 1
ATOM 570 C CA . TYR A 1 73 ? 3.942 -1.382 -5.139 1.00 94.69 73 TYR A CA 1
ATOM 571 C C . TYR A 1 73 ? 3.269 -1.043 -6.464 1.00 94.69 73 TYR A C 1
ATOM 573 O O . TYR A 1 73 ? 2.056 -0.863 -6.488 1.00 94.69 73 TYR A O 1
ATOM 581 N N . GLY A 1 74 ? 4.029 -0.907 -7.553 1.00 93.88 74 GLY A N 1
ATOM 582 C CA . GLY A 1 74 ? 3.466 -0.538 -8.851 1.00 93.88 74 GLY A CA 1
ATOM 583 C C . GLY A 1 74 ? 2.490 -1.603 -9.336 1.00 93.88 74 GLY A C 1
ATOM 584 O O . GLY A 1 74 ? 1.381 -1.287 -9.771 1.00 93.88 74 GLY A O 1
ATOM 585 N N . VAL A 1 75 ? 2.874 -2.864 -9.163 1.00 95.00 75 VAL A N 1
ATOM 586 C CA . VAL A 1 75 ? 2.053 -4.027 -9.478 1.00 95.00 75 VAL A CA 1
ATOM 587 C C . VAL A 1 75 ? 0.813 -4.107 -8.580 1.00 95.00 75 VAL A C 1
ATOM 589 O O . VAL A 1 75 ? -0.308 -4.177 -9.094 1.00 95.00 75 VAL A O 1
ATOM 592 N N . TYR A 1 76 ? 0.986 -4.062 -7.253 1.00 97.19 76 TYR A N 1
ATOM 593 C CA . TYR A 1 76 ? -0.129 -4.083 -6.300 1.00 97.19 76 TYR A CA 1
ATOM 594 C C . TYR A 1 76 ? -1.106 -2.929 -6.555 1.00 97.19 76 TYR A C 1
ATOM 596 O O . TYR A 1 76 ? -2.303 -3.154 -6.744 1.00 97.19 76 TYR A O 1
ATOM 604 N N . ASN A 1 77 ? -0.598 -1.696 -6.587 1.00 95.31 77 ASN A N 1
ATOM 605 C CA . ASN A 1 77 ? -1.420 -0.500 -6.682 1.00 95.31 77 ASN A CA 1
ATOM 606 C C . ASN A 1 77 ? -2.097 -0.400 -8.051 1.00 95.31 77 ASN A C 1
ATOM 608 O O . ASN A 1 77 ? -3.266 -0.042 -8.120 1.00 95.31 77 ASN A O 1
ATOM 612 N N . GLY A 1 78 ? -1.410 -0.771 -9.136 1.00 94.00 78 GLY A N 1
ATOM 613 C CA . GLY A 1 78 ? -2.010 -0.814 -10.469 1.00 94.00 78 GLY A CA 1
ATOM 614 C C . GLY A 1 78 ? -3.234 -1.729 -10.517 1.00 94.00 78 GLY A C 1
ATOM 615 O O . GLY A 1 78 ? -4.285 -1.333 -11.023 1.00 94.00 78 GLY A O 1
ATOM 616 N N . TYR A 1 79 ? -3.135 -2.922 -9.922 1.00 95.00 79 TYR A N 1
ATOM 617 C CA . TYR A 1 79 ? -4.270 -3.837 -9.870 1.00 95.00 79 TYR A CA 1
ATOM 618 C C . TYR A 1 79 ? -5.359 -3.380 -8.886 1.00 95.00 79 TYR A C 1
ATOM 620 O O . TYR A 1 79 ? -6.543 -3.441 -9.214 1.00 95.00 79 TYR A O 1
ATOM 628 N N . PHE A 1 80 ? -4.982 -2.849 -7.720 1.00 95.00 80 PHE A N 1
ATOM 629 C CA . PHE A 1 80 ? -5.925 -2.284 -6.753 1.00 95.00 80 PHE A CA 1
ATOM 630 C C . PHE A 1 80 ? -6.759 -1.141 -7.356 1.00 95.00 80 PHE A C 1
ATOM 632 O O . PHE A 1 80 ? -7.986 -1.142 -7.239 1.00 95.00 80 PHE A O 1
ATOM 639 N N . MET A 1 81 ? -6.117 -0.192 -8.046 1.00 92.12 81 MET A N 1
ATOM 640 C CA . MET A 1 81 ? -6.794 0.942 -8.684 1.00 92.12 81 MET A CA 1
ATOM 641 C C . MET A 1 81 ? -7.744 0.481 -9.793 1.00 92.12 81 MET A C 1
ATOM 643 O O . MET A 1 81 ? -8.866 0.976 -9.887 1.00 92.12 81 MET A O 1
ATOM 647 N N . PHE A 1 82 ? -7.338 -0.512 -10.590 1.00 91.12 82 PHE A N 1
ATOM 648 C CA . PHE A 1 82 ? -8.197 -1.097 -11.620 1.00 91.12 82 PHE A CA 1
ATOM 649 C C . PHE A 1 82 ? -9.485 -1.706 -11.034 1.00 91.12 82 PHE A C 1
ATOM 651 O O . PHE A 1 82 ? -10.559 -1.560 -11.611 1.00 91.12 82 PHE A O 1
ATOM 658 N N . LEU A 1 83 ? -9.393 -2.350 -9.867 1.00 89.75 83 LEU A N 1
ATOM 659 C CA . LEU A 1 83 ? -10.537 -2.970 -9.189 1.00 89.75 83 LEU A CA 1
ATOM 660 C C . LEU A 1 83 ? -11.455 -1.970 -8.465 1.00 89.75 83 LEU A C 1
ATOM 662 O O . LEU A 1 83 ? -12.584 -2.324 -8.123 1.00 89.75 83 LEU A O 1
ATOM 666 N N . THR A 1 84 ? -10.979 -0.755 -8.184 1.00 87.75 84 THR A N 1
ATOM 667 C CA . THR A 1 84 ? -11.688 0.219 -7.333 1.00 87.75 84 THR A CA 1
ATOM 668 C C . THR A 1 84 ? -12.220 1.432 -8.090 1.00 87.75 84 THR A C 1
ATOM 670 O O . THR A 1 84 ? -13.225 2.003 -7.669 1.00 87.75 84 THR A O 1
ATOM 673 N N . ILE A 1 85 ? -11.627 1.805 -9.227 1.00 83.19 85 ILE A N 1
ATOM 674 C CA . ILE A 1 85 ? -12.144 2.887 -10.071 1.00 83.19 85 ILE A CA 1
ATOM 675 C C . ILE A 1 85 ? -13.305 2.373 -10.936 1.00 83.19 85 ILE A C 1
ATOM 677 O O . ILE A 1 85 ? -13.137 1.479 -11.768 1.00 83.19 85 ILE A O 1
ATOM 681 N N . ASN A 1 86 ? -14.477 3.002 -10.800 1.00 67.56 86 ASN A N 1
ATOM 682 C CA . ASN A 1 86 ? -15.693 2.650 -11.549 1.00 67.56 86 ASN A CA 1
ATOM 683 C C . ASN A 1 86 ? -15.493 2.660 -13.076 1.00 67.56 86 ASN A C 1
ATOM 685 O O . ASN A 1 86 ? -16.002 1.785 -13.767 1.00 67.56 86 ASN A O 1
ATOM 689 N N . GLU A 1 87 ? -14.710 3.603 -13.604 1.00 66.69 87 GLU A N 1
ATOM 690 C CA . GLU A 1 87 ? -14.446 3.745 -15.045 1.00 66.69 87 GLU A CA 1
ATOM 691 C C . GLU A 1 87 ? -13.637 2.580 -15.646 1.00 66.69 87 GLU A C 1
ATOM 693 O O . GLU A 1 87 ? -13.686 2.363 -16.856 1.00 66.69 87 GLU A O 1
ATOM 698 N N . PHE A 1 88 ? -12.922 1.808 -14.818 1.00 59.31 88 PHE A N 1
ATOM 699 C CA . PHE A 1 88 ? -12.052 0.714 -15.266 1.00 59.31 88 PHE A CA 1
ATOM 700 C C . PHE A 1 88 ? -12.593 -0.691 -14.955 1.00 59.31 88 PHE A C 1
ATOM 702 O O . PHE A 1 88 ? -12.011 -1.676 -15.410 1.00 59.31 88 PHE A O 1
ATOM 709 N N . GLY A 1 89 ? -13.731 -0.797 -14.260 1.00 54.78 89 GLY A N 1
ATOM 710 C CA . GLY A 1 89 ? -14.328 -2.079 -13.860 1.00 54.78 89 GLY A CA 1
ATOM 711 C C . GLY A 1 89 ? -14.692 -2.184 -12.375 1.00 54.78 89 GLY A C 1
ATOM 712 O O . GLY A 1 89 ? -15.046 -3.271 -11.917 1.00 54.78 89 GLY A O 1
ATOM 713 N N . GLY A 1 90 ? -14.611 -1.081 -11.621 1.00 62.09 90 GLY A N 1
ATOM 714 C CA . GLY A 1 90 ? -15.025 -1.014 -10.222 1.00 62.09 90 GLY A CA 1
ATOM 715 C C . GLY A 1 90 ? -16.512 -1.334 -10.027 1.00 62.09 90 GLY A C 1
ATOM 716 O O . GLY A 1 90 ? -17.386 -0.765 -10.674 1.00 62.09 90 GLY A O 1
ATOM 717 N N . GLY A 1 91 ? -16.794 -2.265 -9.118 1.00 67.31 91 GLY A N 1
ATOM 718 C CA . GLY A 1 91 ? -18.136 -2.710 -8.738 1.00 67.31 91 GLY A CA 1
ATOM 719 C C . GLY A 1 91 ? -18.104 -3.461 -7.404 1.00 67.31 91 GLY A C 1
ATOM 720 O O . GLY A 1 91 ? -17.027 -3.766 -6.893 1.00 67.31 91 GLY A O 1
ATOM 721 N N . GLY A 1 92 ? -19.264 -3.774 -6.815 1.00 71.38 92 GLY A N 1
ATOM 722 C CA . GLY A 1 92 ? -19.338 -4.377 -5.471 1.00 71.38 92 GLY A CA 1
ATOM 723 C C . GLY A 1 92 ? -18.514 -5.666 -5.311 1.00 71.38 92 GLY A C 1
ATOM 724 O O . GLY A 1 92 ? -17.790 -5.823 -4.329 1.00 71.38 92 GLY A O 1
ATOM 725 N N . GLU A 1 93 ? -18.542 -6.554 -6.309 1.00 78.88 93 GLU A N 1
ATOM 726 C CA . GLU A 1 93 ? -17.724 -7.776 -6.319 1.00 78.88 93 GLU A CA 1
ATOM 727 C C . GLU A 1 93 ? -16.220 -7.469 -6.454 1.00 78.88 93 GLU A C 1
ATOM 729 O O . GLU A 1 93 ? -15.399 -8.047 -5.736 1.00 78.88 93 GLU A O 1
ATOM 734 N N . ALA A 1 94 ? -15.858 -6.504 -7.308 1.00 84.06 94 ALA A N 1
ATOM 735 C CA . ALA A 1 94 ? -14.475 -6.074 -7.514 1.00 84.06 94 ALA A CA 1
ATOM 736 C C . ALA A 1 94 ? -13.868 -5.450 -6.246 1.00 84.06 94 ALA A C 1
ATOM 738 O O . ALA A 1 94 ? -12.703 -5.700 -5.941 1.00 84.06 94 ALA A O 1
ATOM 739 N N . ARG A 1 95 ? -14.667 -4.745 -5.433 1.00 85.38 95 ARG A N 1
ATOM 740 C CA . ARG A 1 95 ? -14.233 -4.228 -4.121 1.00 85.38 95 ARG A CA 1
ATOM 741 C C . ARG A 1 95 ? -13.894 -5.348 -3.140 1.00 85.38 95 ARG A C 1
ATOM 743 O O . ARG A 1 95 ? -12.888 -5.271 -2.437 1.00 85.38 95 ARG A O 1
ATOM 750 N N . GLY A 1 96 ? -14.673 -6.432 -3.139 1.00 90.62 96 GLY A N 1
ATOM 751 C CA . GLY A 1 96 ? -14.347 -7.631 -2.362 1.00 90.62 96 GLY A CA 1
ATOM 752 C C . GLY A 1 96 ? -13.024 -8.272 -2.799 1.00 90.62 96 GLY A C 1
ATOM 753 O O . GLY A 1 96 ? -12.255 -8.742 -1.959 1.00 90.62 96 GLY A O 1
ATOM 754 N N . VAL A 1 97 ? -12.726 -8.262 -4.104 1.00 92.00 97 VAL A N 1
ATOM 755 C CA . VAL A 1 97 ? -11.426 -8.705 -4.636 1.00 92.00 97 VAL A CA 1
ATOM 756 C C . VAL A 1 97 ? -10.305 -7.751 -4.212 1.00 92.00 97 VAL A C 1
ATOM 758 O O . VAL A 1 97 ? -9.266 -8.230 -3.768 1.00 92.00 97 VAL A O 1
ATOM 761 N N . ALA A 1 98 ? -10.516 -6.435 -4.284 1.00 93.94 98 ALA A N 1
ATOM 762 C CA . ALA A 1 98 ? -9.534 -5.422 -3.892 1.00 93.94 98 ALA A CA 1
ATOM 763 C C . ALA A 1 98 ? -9.162 -5.509 -2.402 1.00 93.94 98 ALA A C 1
ATOM 765 O O . ALA A 1 98 ? -7.987 -5.414 -2.051 1.00 93.94 98 ALA A O 1
ATOM 766 N N . ARG A 1 99 ? -10.136 -5.779 -1.523 1.00 95.62 99 ARG A N 1
ATOM 767 C CA . ARG A 1 99 ? -9.880 -6.041 -0.098 1.00 95.62 99 ARG A CA 1
ATOM 768 C C . ARG A 1 99 ? -8.982 -7.260 0.103 1.00 95.62 99 ARG A C 1
ATOM 770 O O . ARG A 1 99 ? -7.932 -7.141 0.731 1.00 95.62 99 ARG A O 1
ATOM 777 N N . ARG A 1 100 ? -9.339 -8.398 -0.505 1.00 95.94 100 ARG A N 1
ATOM 778 C CA . ARG A 1 100 ? -8.521 -9.624 -0.445 1.00 95.94 100 ARG A CA 1
ATOM 779 C C . ARG A 1 100 ? -7.128 -9.422 -1.036 1.00 95.94 100 ARG A C 1
ATOM 781 O O . ARG A 1 100 ? -6.170 -10.009 -0.547 1.00 95.94 100 ARG A O 1
ATOM 788 N N . LEU A 1 101 ? -7.011 -8.609 -2.086 1.00 96.50 101 LEU A N 1
ATOM 789 C CA . LEU A 1 101 ? -5.732 -8.243 -2.687 1.00 96.50 101 LEU A CA 1
ATOM 790 C C . LEU A 1 101 ? -4.832 -7.544 -1.660 1.00 96.50 101 LEU A C 1
ATOM 792 O O . LEU A 1 101 ? -3.710 -7.989 -1.437 1.00 96.50 101 LEU A O 1
ATOM 796 N N . SER A 1 102 ? -5.342 -6.503 -0.995 1.00 98.00 102 SER A N 1
ATOM 797 C CA . SER A 1 102 ? -4.602 -5.770 0.037 1.00 98.00 102 SER A CA 1
ATOM 798 C C . SER A 1 102 ? -4.220 -6.656 1.225 1.00 98.00 102 SER A C 1
ATOM 800 O O . SER A 1 102 ? -3.067 -6.641 1.651 1.00 98.00 102 SER A O 1
ATOM 802 N N . GLU A 1 103 ? -5.149 -7.473 1.727 1.00 98.12 103 GLU A N 1
ATOM 803 C CA . GLU A 1 103 ? -4.896 -8.410 2.832 1.00 98.12 103 GLU A CA 1
ATOM 804 C C . GLU A 1 103 ? -3.810 -9.438 2.477 1.00 98.12 103 GLU A C 1
ATOM 806 O O . GLU A 1 103 ? -2.889 -9.666 3.264 1.00 98.12 103 GLU A O 1
ATOM 811 N N . ASN A 1 104 ? -3.870 -10.013 1.272 1.00 97.88 104 ASN A N 1
ATOM 812 C CA . ASN A 1 104 ? -2.861 -10.955 0.791 1.00 97.88 104 ASN A CA 1
ATOM 813 C C . ASN A 1 104 ? -1.491 -10.290 0.625 1.00 97.88 104 ASN A C 1
ATOM 815 O O . ASN A 1 104 ? -0.484 -10.876 1.020 1.00 97.88 104 ASN A O 1
ATOM 819 N N . THR A 1 105 ? -1.439 -9.068 0.088 1.00 98.25 105 THR A N 1
ATOM 820 C CA . THR A 1 105 ? -0.191 -8.300 -0.036 1.00 98.25 105 THR A CA 1
ATOM 821 C C . THR A 1 105 ? 0.445 -8.050 1.323 1.00 98.25 105 THR A C 1
ATOM 823 O O . THR A 1 105 ? 1.642 -8.286 1.479 1.00 98.25 105 THR A O 1
ATOM 826 N N . ILE A 1 106 ? -0.344 -7.654 2.326 1.00 98.44 106 ILE A N 1
ATOM 827 C CA . ILE A 1 106 ? 0.151 -7.483 3.696 1.00 98.44 106 ILE A CA 1
ATOM 828 C C . ILE A 1 106 ? 0.688 -8.817 4.228 1.00 98.44 106 ILE A C 1
ATOM 830 O O . ILE A 1 106 ? 1.822 -8.881 4.695 1.00 98.44 106 ILE A O 1
ATOM 834 N N . ALA A 1 107 ? -0.077 -9.905 4.107 1.00 98.19 107 ALA A N 1
ATOM 835 C CA . ALA A 1 107 ? 0.332 -11.219 4.603 1.00 98.19 107 ALA A CA 1
ATOM 836 C C . ALA A 1 107 ? 1.615 -11.755 3.940 1.00 98.19 107 ALA A C 1
ATOM 838 O O . ALA A 1 107 ? 2.392 -12.464 4.584 1.00 98.19 107 ALA A O 1
ATOM 839 N N . LEU A 1 108 ? 1.842 -11.440 2.663 1.00 97.44 108 LEU A N 1
ATOM 840 C CA . LEU A 1 108 ? 3.056 -11.814 1.938 1.00 97.44 108 LEU A CA 1
ATOM 841 C C . LEU A 1 108 ? 4.243 -10.938 2.335 1.00 97.44 108 LEU A C 1
ATOM 843 O O . LEU A 1 108 ? 5.309 -11.476 2.623 1.00 97.44 108 LEU A O 1
ATOM 847 N N . ALA A 1 109 ? 4.047 -9.625 2.443 1.00 97.06 109 ALA A N 1
ATOM 848 C CA . ALA A 1 109 ? 5.081 -8.698 2.890 1.00 97.06 109 ALA A CA 1
ATOM 849 C C . ALA A 1 109 ? 5.600 -9.016 4.298 1.00 97.06 109 ALA A C 1
ATOM 851 O O . ALA A 1 109 ? 6.791 -8.895 4.557 1.00 97.06 109 ALA A O 1
ATOM 852 N N . LEU A 1 110 ? 4.733 -9.488 5.201 1.00 97.25 110 LEU A N 1
ATOM 853 C CA . LEU A 1 110 ? 5.132 -9.882 6.557 1.00 97.25 110 LEU A CA 1
ATOM 854 C C . LEU A 1 110 ? 6.101 -11.076 6.606 1.00 97.25 110 LEU A C 1
ATOM 856 O O . LEU A 1 110 ? 6.676 -11.335 7.662 1.00 97.25 110 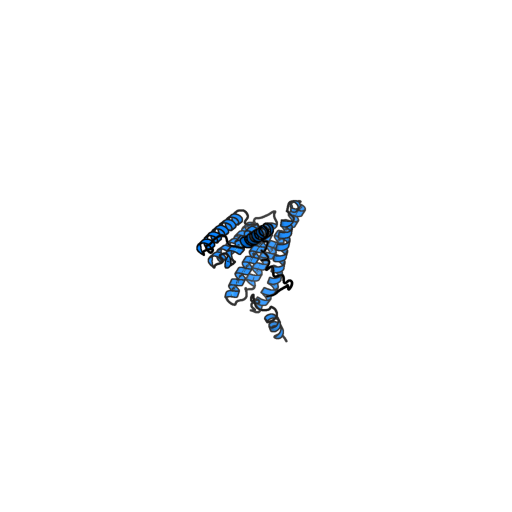LEU A O 1
ATOM 860 N N . LYS A 1 111 ? 6.275 -11.806 5.497 1.00 96.94 111 LYS A N 1
ATOM 861 C CA . LYS A 1 111 ? 7.249 -12.901 5.375 1.00 96.94 111 LYS A CA 1
ATOM 862 C C . LYS A 1 111 ? 8.621 -12.421 4.891 1.00 96.94 111 LYS A C 1
ATOM 864 O O . LYS A 1 111 ? 9.562 -13.209 4.923 1.00 96.94 111 LYS A O 1
ATOM 869 N N . GLU A 1 112 ? 8.736 -11.172 4.441 1.00 95.56 112 GLU A N 1
ATOM 870 C CA . GLU A 1 112 ? 10.003 -10.590 4.002 1.00 95.56 112 GLU A CA 1
ATOM 871 C C . GLU A 1 112 ? 10.924 -10.328 5.202 1.00 95.56 112 GLU A C 1
ATOM 873 O O . GLU A 1 112 ? 10.485 -9.944 6.289 1.00 95.56 112 GLU A O 1
ATOM 878 N N . THR A 1 113 ? 12.226 -10.535 5.016 1.00 94.81 113 THR A N 1
ATOM 879 C CA . THR A 1 113 ? 13.211 -10.437 6.106 1.00 94.81 113 THR A CA 1
ATOM 880 C C . THR A 1 113 ? 14.390 -9.529 5.800 1.00 94.81 113 THR A C 1
ATOM 882 O O . THR A 1 113 ? 15.141 -9.207 6.716 1.00 94.81 113 THR A O 1
ATOM 885 N N . SER A 1 114 ? 14.550 -9.109 4.548 1.00 92.88 114 SER A N 1
ATOM 886 C CA . SER A 1 114 ? 15.753 -8.449 4.050 1.00 92.88 114 SER A CA 1
ATOM 887 C C . SER A 1 114 ? 15.460 -7.173 3.268 1.00 92.88 114 SER A C 1
ATOM 889 O O . SER A 1 114 ? 16.204 -6.201 3.391 1.00 92.88 114 SER A O 1
ATOM 891 N N . ASP A 1 115 ? 14.384 -7.171 2.484 1.00 94.50 115 ASP A N 1
ATOM 892 C CA . ASP A 1 115 ? 14.007 -6.059 1.623 1.00 94.50 115 ASP A CA 1
ATOM 893 C C . ASP A 1 115 ? 12.998 -5.134 2.331 1.00 94.50 115 ASP A C 1
ATOM 895 O O . ASP A 1 115 ? 11.960 -5.603 2.805 1.00 94.50 115 ASP A O 1
ATOM 899 N N . PRO A 1 116 ? 13.253 -3.818 2.429 1.00 96.88 116 PRO A N 1
ATOM 900 C CA . PRO A 1 116 ? 12.284 -2.889 2.999 1.00 96.88 116 PRO A CA 1
ATOM 901 C C . PRO A 1 116 ? 11.047 -2.663 2.114 1.00 96.88 116 PRO A C 1
ATOM 903 O O . PRO A 1 116 ? 9.983 -2.339 2.650 1.00 96.88 116 PRO A O 1
ATOM 906 N N . GLN A 1 117 ? 11.135 -2.832 0.787 1.00 96.19 117 GLN A N 1
ATOM 907 C CA . GLN A 1 117 ? 10.041 -2.477 -0.125 1.00 96.19 117 GLN A CA 1
ATOM 908 C C . GLN A 1 117 ? 8.723 -3.204 0.188 1.00 96.19 117 GLN A C 1
ATOM 910 O O . GLN A 1 117 ? 7.695 -2.522 0.230 1.00 96.19 117 GLN A O 1
ATOM 915 N N . PRO A 1 118 ? 8.690 -4.530 0.425 1.00 98.12 118 PRO A N 1
ATOM 916 C CA . PRO A 1 118 ? 7.442 -5.224 0.729 1.00 98.12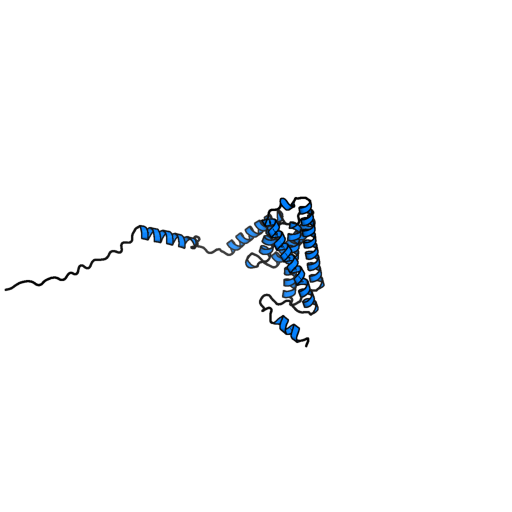 118 PRO A CA 1
ATOM 917 C C . PRO A 1 118 ? 6.672 -4.613 1.905 1.00 98.12 118 PRO A C 1
ATOM 919 O O . PRO A 1 118 ? 5.449 -4.479 1.836 1.00 98.12 118 PRO A O 1
ATOM 922 N N . TYR A 1 119 ? 7.368 -4.156 2.949 1.00 98.44 119 TYR A N 1
ATOM 923 C CA . TYR A 1 119 ? 6.739 -3.490 4.093 1.00 98.44 119 TYR A CA 1
ATOM 924 C C . TYR A 1 119 ? 6.177 -2.108 3.744 1.00 98.44 119 TYR A C 1
ATOM 926 O O . TYR A 1 119 ? 5.101 -1.750 4.226 1.00 98.44 119 TYR A O 1
ATOM 934 N N . VAL A 1 120 ? 6.845 -1.360 2.860 1.00 98.00 120 VAL A N 1
ATOM 935 C CA . VAL A 1 120 ? 6.314 -0.099 2.318 1.00 98.00 120 VAL A CA 1
ATOM 936 C C . VAL A 1 120 ? 5.040 -0.358 1.509 1.00 98.00 120 VAL A C 1
ATOM 938 O O . VAL A 1 120 ? 4.030 0.318 1.706 1.00 98.00 120 VAL A O 1
ATOM 941 N N . THR A 1 121 ? 5.043 -1.376 0.645 1.00 98.25 121 THR A N 1
ATOM 942 C CA . THR A 1 121 ? 3.854 -1.780 -0.119 1.00 98.25 121 THR A CA 1
ATOM 943 C C . THR A 1 121 ? 2.709 -2.194 0.805 1.00 98.25 121 THR A C 1
ATOM 945 O O . THR A 1 121 ? 1.570 -1.782 0.593 1.00 98.25 121 THR A O 1
ATOM 948 N N . ALA A 1 122 ? 2.996 -2.949 1.866 1.00 98.50 122 ALA A N 1
ATOM 949 C CA . ALA A 1 122 ? 1.997 -3.341 2.853 1.00 98.50 122 ALA A CA 1
ATOM 950 C C . ALA A 1 122 ? 1.411 -2.145 3.614 1.00 98.50 122 ALA A C 1
ATOM 952 O O . ALA A 1 122 ? 0.205 -2.121 3.855 1.00 98.50 122 ALA A O 1
ATOM 953 N N . ALA A 1 123 ? 2.221 -1.140 3.969 1.00 98.38 123 ALA A N 1
ATOM 954 C CA . ALA A 1 123 ? 1.725 0.078 4.613 1.00 98.38 123 ALA A CA 1
ATOM 955 C C . ALA A 1 123 ? 0.714 0.809 3.713 1.00 98.38 123 ALA A C 1
ATOM 957 O O . ALA A 1 123 ? -0.357 1.214 4.170 1.00 98.38 123 ALA A O 1
ATOM 958 N N . MET A 1 124 ? 1.010 0.892 2.414 1.00 98.06 124 MET A N 1
ATOM 959 C CA . MET A 1 124 ? 0.088 1.450 1.425 1.00 98.06 124 MET A CA 1
ATOM 960 C C . MET A 1 124 ? -1.166 0.590 1.241 1.00 98.06 124 MET A C 1
ATOM 962 O O . MET A 1 124 ? -2.271 1.121 1.148 1.00 98.06 124 MET A O 1
ATOM 966 N N . ALA A 1 125 ? -1.027 -0.736 1.256 1.00 98.31 125 ALA A N 1
ATOM 967 C CA . ALA A 1 125 ? -2.169 -1.639 1.203 1.00 98.31 125 ALA A CA 1
ATOM 968 C C . ALA A 1 125 ? -3.088 -1.498 2.427 1.00 98.31 125 ALA A C 1
ATOM 970 O O . ALA A 1 125 ? -4.312 -1.544 2.294 1.00 98.31 125 ALA A O 1
ATOM 971 N N . GLN A 1 126 ? -2.514 -1.256 3.607 1.00 98.38 126 GLN A N 1
ATOM 972 C CA . GLN A 1 126 ? -3.265 -0.990 4.831 1.00 98.38 126 GLN A CA 1
ATOM 973 C C . GLN A 1 126 ? -3.996 0.360 4.774 1.00 98.38 126 GLN A C 1
ATOM 975 O O . GLN A 1 126 ? -5.152 0.437 5.186 1.00 98.38 126 GLN A O 1
ATOM 980 N N . LEU A 1 127 ? -3.376 1.402 4.209 1.00 96.75 127 LEU A N 1
ATOM 981 C CA . LEU A 1 127 ? -4.060 2.671 3.930 1.00 96.75 127 LEU A CA 1
ATOM 982 C C . LEU A 1 127 ? -5.243 2.488 2.970 1.00 96.75 127 LEU A C 1
ATOM 984 O O . LEU A 1 127 ? -6.319 3.033 3.200 1.00 96.75 127 LEU A O 1
ATOM 988 N N . ASN A 1 128 ? -5.072 1.678 1.929 1.00 96.31 128 ASN A N 1
ATOM 989 C CA . ASN A 1 128 ? -6.142 1.359 0.989 1.00 96.31 128 ASN A CA 1
ATOM 990 C C . ASN A 1 128 ? -7.304 0.602 1.657 1.00 96.31 128 ASN A C 1
ATOM 992 O O . ASN A 1 128 ? -8.466 0.890 1.371 1.00 96.31 128 ASN A O 1
ATOM 996 N N . LEU A 1 129 ? -7.017 -0.329 2.579 1.00 96.75 129 LEU A N 1
ATOM 997 C CA . LEU A 1 129 ? -8.046 -0.972 3.410 1.00 96.75 129 LEU A CA 1
ATOM 998 C C . LEU A 1 129 ? -8.798 0.050 4.268 1.00 96.75 129 LEU A C 1
ATOM 1000 O O . LEU A 1 129 ? -10.024 -0.001 4.332 1.00 96.75 129 LEU A O 1
ATOM 1004 N N . PHE A 1 130 ? -8.077 0.990 4.884 1.00 95.56 130 PHE A N 1
ATOM 1005 C CA . PHE A 1 130 ? -8.686 2.075 5.647 1.00 95.56 130 PHE A CA 1
ATOM 1006 C C . PHE A 1 130 ? -9.635 2.918 4.786 1.00 95.56 130 PHE A C 1
ATOM 1008 O O . PHE A 1 130 ? -10.764 3.155 5.206 1.00 95.56 130 PHE A O 1
ATOM 1015 N N . PHE A 1 131 ? -9.226 3.331 3.583 1.00 92.94 131 PHE A N 1
ATOM 1016 C CA . PHE A 1 131 ? -10.098 4.116 2.704 1.00 92.94 131 PHE A CA 1
ATOM 1017 C C . PHE A 1 131 ? -11.357 3.346 2.294 1.00 92.94 131 PHE A C 1
ATOM 1019 O O . PHE A 1 131 ? -12.441 3.924 2.269 1.00 92.94 131 PHE A O 1
ATOM 1026 N N . MET A 1 132 ? -11.251 2.038 2.046 1.00 91.75 132 MET A N 1
ATOM 1027 C CA . MET A 1 132 ? -12.431 1.214 1.770 1.00 91.75 132 MET A CA 1
ATOM 1028 C C . MET A 1 132 ? -13.369 1.112 2.978 1.00 91.75 132 MET A C 1
ATOM 1030 O O . MET A 1 132 ? -14.579 1.225 2.802 1.00 91.75 132 MET A O 1
ATOM 1034 N N . ASP A 1 133 ? -12.835 0.937 4.191 1.00 91.88 133 ASP A N 1
ATOM 1035 C CA . ASP A 1 133 ? -13.647 0.939 5.415 1.00 91.88 133 ASP A CA 1
ATOM 1036 C C . ASP A 1 133 ? -14.311 2.304 5.632 1.00 91.88 133 ASP A C 1
ATOM 1038 O O . ASP A 1 133 ? -15.489 2.371 5.974 1.00 91.88 133 ASP A O 1
ATOM 1042 N N . GLN A 1 134 ? -13.575 3.396 5.410 1.00 90.38 134 GLN A N 1
ATOM 1043 C CA . GLN A 1 134 ? -14.100 4.753 5.521 1.00 90.38 134 GLN A CA 1
ATOM 1044 C C . GLN A 1 134 ? -15.298 4.962 4.589 1.00 90.38 134 GLN A C 1
ATOM 1046 O O . GLN A 1 134 ? -16.339 5.420 5.055 1.00 90.38 134 GLN A O 1
ATOM 1051 N N . GLU A 1 135 ? -15.190 4.562 3.320 1.00 88.31 135 GLU A N 1
ATOM 1052 C CA . GLU A 1 135 ? -16.295 4.638 2.356 1.00 88.31 135 GLU A CA 1
ATOM 1053 C C . GLU A 1 135 ? -17.529 3.830 2.819 1.00 88.31 135 GLU A C 1
ATOM 1055 O O . GLU A 1 135 ? -18.663 4.295 2.678 1.00 88.31 135 GLU A O 1
ATOM 1060 N N . ASP A 1 136 ? -17.333 2.659 3.443 1.00 88.38 136 ASP A N 1
ATOM 1061 C CA . ASP A 1 136 ? -18.428 1.829 3.971 1.00 88.38 136 ASP A CA 1
ATOM 1062 C C . ASP A 1 136 ? -19.165 2.491 5.158 1.00 88.38 136 ASP A C 1
ATOM 1064 O O . ASP A 1 136 ? -20.366 2.260 5.354 1.00 88.38 136 ASP A O 1
ATOM 1068 N N . PHE A 1 137 ? -18.466 3.289 5.973 1.00 89.62 137 PHE A N 1
ATOM 1069 C CA . PHE A 1 137 ? -19.052 4.055 7.083 1.00 89.62 137 PHE A CA 1
ATOM 1070 C C . PHE A 1 137 ? -19.695 5.363 6.604 1.00 89.62 137 PHE A C 1
ATOM 1072 O O . PHE A 1 137 ? -20.813 5.683 7.019 1.00 89.62 137 PHE A O 1
ATOM 1079 N N . GLU A 1 138 ? -19.051 6.070 5.674 1.00 86.81 138 GLU A N 1
ATOM 1080 C CA . GLU A 1 138 ? -19.598 7.268 5.030 1.00 86.81 138 GLU A CA 1
ATOM 1081 C C . GLU A 1 138 ? -20.915 6.965 4.310 1.00 86.81 138 GLU A C 1
ATOM 1083 O O . GLU A 1 138 ? -21.891 7.694 4.492 1.00 86.81 138 GLU A O 1
ATOM 1088 N N . GLY A 1 139 ? -21.000 5.839 3.591 1.00 85.00 139 GLY A N 1
ATOM 1089 C CA . GLY A 1 139 ? -22.237 5.386 2.946 1.00 85.00 139 GLY A CA 1
ATOM 1090 C C . GLY A 1 139 ? -23.393 5.113 3.921 1.00 85.00 139 GLY A C 1
ATOM 1091 O O . GLY A 1 139 ? -24.552 5.083 3.510 1.00 85.00 139 GLY A O 1
ATOM 1092 N N . LYS A 1 140 ? -23.100 4.950 5.218 1.00 88.38 140 LYS A N 1
ATOM 1093 C CA . LYS A 1 140 ? -24.088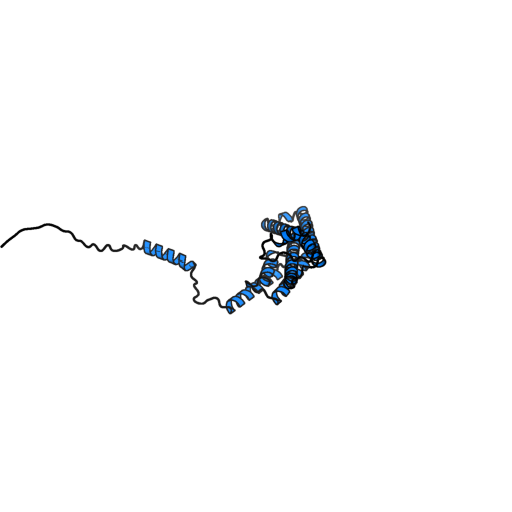 4.784 6.300 1.00 88.38 140 LYS A CA 1
ATOM 1094 C C . LYS A 1 140 ? -24.334 6.076 7.085 1.00 88.38 140 LYS A C 1
ATOM 1096 O O . LYS A 1 140 ? -25.110 6.052 8.039 1.00 88.38 140 LYS A O 1
ATOM 1101 N N . GLY A 1 141 ? -23.666 7.176 6.732 1.00 87.62 141 GLY A N 1
ATOM 1102 C CA . GLY A 1 141 ? -23.713 8.430 7.484 1.00 87.62 141 GLY A CA 1
ATOM 1103 C C . GLY A 1 141 ? -23.133 8.305 8.894 1.00 87.62 141 GLY A C 1
ATOM 1104 O O . GLY A 1 141 ? -23.587 8.993 9.805 1.00 87.62 141 GLY A O 1
ATOM 1105 N N . GLN A 1 142 ? -22.168 7.404 9.100 1.00 89.19 142 GLN A N 1
ATOM 1106 C CA . GLN A 1 142 ? -21.556 7.146 10.405 1.00 89.19 142 GLN A CA 1
ATOM 1107 C C . GLN A 1 142 ? -20.057 7.456 10.374 1.00 89.19 142 GLN A C 1
ATOM 1109 O O . GLN A 1 142 ? -19.399 7.191 9.369 1.00 89.19 142 GLN A O 1
ATOM 1114 N N . PRO A 1 143 ? -19.478 8.005 11.456 1.00 90.06 143 PRO A N 1
ATOM 1115 C CA . PRO A 1 143 ? -18.034 8.141 11.540 1.00 90.06 143 PRO A CA 1
ATOM 1116 C C . PRO A 1 143 ? -17.394 6.760 11.700 1.00 90.06 143 PRO A C 1
ATOM 1118 O O . PRO A 1 143 ? -17.950 5.871 12.350 1.00 90.06 143 PRO A O 1
ATOM 1121 N N . VAL A 1 144 ? -16.183 6.595 11.165 1.00 92.19 144 VAL A N 1
ATOM 1122 C CA . VAL A 1 144 ? -15.395 5.378 11.395 1.00 92.19 144 VAL A CA 1
ATOM 1123 C C . VAL A 1 144 ? -15.130 5.237 12.902 1.00 92.19 144 VAL A C 1
ATOM 1125 O O . VAL A 1 144 ? -14.612 6.181 13.511 1.00 92.19 144 VAL A O 1
ATOM 1128 N N . PRO A 1 145 ? -15.454 4.097 13.539 1.00 94.19 145 PRO A N 1
ATOM 1129 C CA . PRO A 1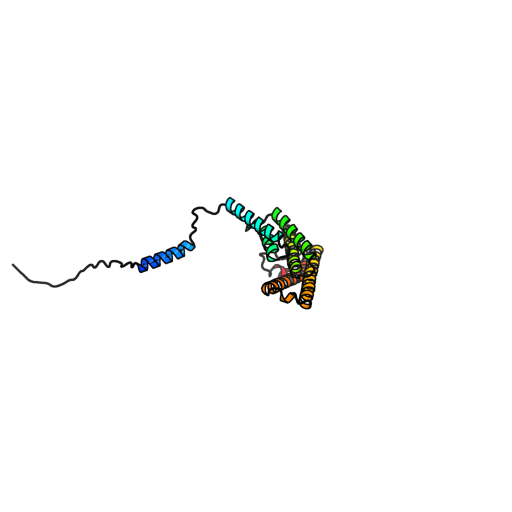 145 ? -15.262 3.917 14.972 1.00 94.19 145 PRO A CA 1
ATOM 1130 C C . PRO A 1 145 ? -13.796 4.065 15.392 1.00 94.19 145 PRO A C 1
ATOM 1132 O O . PRO A 1 145 ? -12.889 3.571 14.724 1.00 94.19 145 PRO A O 1
ATOM 1135 N N . VAL A 1 146 ? -13.559 4.678 16.556 1.00 95.00 146 VAL A N 1
ATOM 1136 C CA . VAL A 1 146 ? -12.206 4.861 17.117 1.00 95.00 146 VAL A CA 1
ATOM 1137 C C . VAL A 1 146 ? -11.392 3.559 17.178 1.00 95.00 146 VAL A C 1
ATOM 1139 O O . VAL A 1 146 ? -10.223 3.613 16.801 1.00 95.00 146 VAL A O 1
ATOM 1142 N N . PRO A 1 147 ? -11.943 2.395 17.587 1.00 96.38 147 PRO A N 1
ATOM 1143 C CA . PRO A 1 147 ? -11.175 1.148 17.584 1.00 96.38 147 PRO A CA 1
ATOM 1144 C C . PRO A 1 147 ? -10.689 0.735 16.187 1.00 96.38 147 PRO A C 1
ATOM 1146 O O . PRO A 1 147 ? -9.572 0.248 16.056 1.00 96.38 147 PRO A O 1
ATOM 1149 N N . VAL A 1 148 ? -11.491 0.985 15.146 1.00 95.44 148 VAL A N 1
ATOM 1150 C CA . VAL A 1 148 ? -11.133 0.692 13.748 1.00 95.44 148 VAL A CA 1
ATOM 1151 C C . VAL A 1 148 ? -10.019 1.629 13.280 1.00 95.44 148 VAL A C 1
ATOM 1153 O O . VAL A 1 148 ? -9.015 1.179 12.735 1.00 95.44 148 VAL A O 1
ATOM 1156 N N . LEU A 1 149 ? -10.144 2.931 13.561 1.00 95.94 149 LEU A N 1
ATOM 1157 C CA . LEU A 1 149 ? -9.101 3.919 13.259 1.00 95.94 149 LEU A CA 1
ATOM 1158 C C . LEU A 1 149 ? -7.776 3.598 13.967 1.00 95.94 149 LEU A C 1
ATOM 1160 O O . LEU A 1 149 ? -6.708 3.727 13.371 1.00 95.94 149 LEU A O 1
ATOM 1164 N N . ALA A 1 150 ? -7.841 3.184 15.234 1.00 96.44 150 ALA A N 1
ATOM 1165 C CA . ALA A 1 150 ? -6.669 2.824 16.021 1.00 96.44 150 ALA A CA 1
ATOM 1166 C C . ALA A 1 150 ? -5.967 1.572 15.472 1.00 96.44 150 ALA A C 1
ATOM 1168 O O . ALA A 1 150 ? -4.742 1.576 15.368 1.00 96.44 150 ALA A O 1
ATOM 1169 N N . ASP A 1 151 ? -6.726 0.544 15.076 1.00 97.44 151 ASP A N 1
ATOM 1170 C CA . ASP A 1 151 ? -6.186 -0.683 14.479 1.00 97.44 151 ASP A CA 1
ATOM 1171 C C . ASP A 1 151 ? -5.446 -0.401 13.160 1.00 97.44 151 ASP A C 1
ATOM 1173 O O . ASP A 1 151 ? -4.282 -0.781 13.008 1.00 97.44 151 ASP A O 1
ATOM 1177 N N . HIS A 1 152 ? -6.070 0.348 12.241 1.00 97.75 152 HIS A N 1
ATOM 1178 C CA . HIS A 1 152 ? -5.430 0.765 10.987 1.00 97.75 152 HIS A CA 1
ATOM 1179 C C . HIS A 1 152 ? -4.148 1.552 11.242 1.00 97.75 152 HIS A C 1
ATOM 1181 O O . HIS A 1 152 ? -3.093 1.211 10.703 1.00 97.75 152 HIS A O 1
ATOM 1187 N N . ARG A 1 153 ? -4.218 2.566 12.111 1.00 97.50 153 ARG A N 1
ATOM 1188 C CA . ARG A 1 153 ? -3.058 3.382 12.477 1.00 97.50 153 ARG A CA 1
ATOM 1189 C C . ARG A 1 153 ? -1.919 2.524 13.025 1.00 97.50 153 ARG A C 1
ATOM 1191 O O . ARG A 1 153 ? -0.785 2.672 12.577 1.00 97.50 153 ARG A O 1
ATOM 1198 N N . GLN A 1 154 ? -2.207 1.630 13.970 1.00 97.88 154 GLN A N 1
ATOM 1199 C CA . GLN A 1 154 ? -1.198 0.776 14.595 1.00 97.88 154 GLN A CA 1
ATOM 1200 C C . GLN A 1 154 ? -0.519 -0.141 13.571 1.00 97.88 154 GLN A C 1
ATOM 1202 O O . GLN A 1 154 ? 0.704 -0.295 13.602 1.00 97.88 154 GLN A O 1
ATOM 1207 N N . LYS A 1 155 ? -1.288 -0.726 12.647 1.00 98.31 155 LYS A N 1
ATOM 1208 C CA . LYS A 1 155 ? -0.746 -1.576 11.579 1.00 98.31 155 LYS A CA 1
ATOM 1209 C C . LYS A 1 155 ? 0.149 -0.788 10.627 1.00 98.31 155 LYS A C 1
ATOM 1211 O O . LYS A 1 155 ? 1.250 -1.246 10.335 1.00 98.31 155 LYS A O 1
ATOM 1216 N N . ILE A 1 156 ? -0.269 0.405 10.195 1.00 98.19 156 ILE A N 1
ATOM 1217 C CA . ILE A 1 156 ? 0.552 1.262 9.322 1.00 98.19 156 ILE A CA 1
ATOM 1218 C C . ILE A 1 156 ? 1.846 1.662 10.042 1.00 98.19 156 ILE A C 1
ATOM 1220 O O . ILE A 1 156 ? 2.926 1.508 9.476 1.00 98.19 156 ILE A O 1
ATOM 1224 N N . GLU A 1 157 ? 1.765 2.094 11.307 1.00 98.06 157 GLU A N 1
ATOM 1225 C CA . GLU A 1 157 ? 2.947 2.434 12.110 1.00 98.06 157 GLU A CA 1
ATOM 1226 C C . GLU A 1 157 ? 3.917 1.252 12.238 1.00 98.06 157 GLU A C 1
ATOM 1228 O O . GLU A 1 157 ? 5.127 1.431 12.107 1.00 98.06 157 GLU A O 1
ATOM 1233 N N . PHE A 1 158 ? 3.408 0.041 12.480 1.00 98.25 158 PHE A N 1
ATOM 1234 C CA . PHE A 1 158 ? 4.234 -1.163 12.546 1.00 98.25 158 PHE A CA 1
ATOM 1235 C C . PHE A 1 158 ? 4.957 -1.434 11.219 1.00 98.25 158 PHE A C 1
ATOM 1237 O O . PHE A 1 158 ? 6.165 -1.674 11.215 1.00 98.25 158 PHE A O 1
ATOM 1244 N N . LEU A 1 159 ? 4.232 -1.371 10.099 1.00 98.50 159 LEU A N 1
ATOM 1245 C CA . LEU A 1 159 ? 4.771 -1.662 8.770 1.00 98.50 159 LEU A CA 1
ATOM 1246 C C . LEU A 1 159 ? 5.847 -0.647 8.362 1.00 98.50 159 LEU A C 1
ATOM 1248 O O . LEU A 1 159 ? 6.922 -1.052 7.924 1.00 98.50 159 LEU A O 1
ATOM 1252 N N . VAL A 1 160 ? 5.606 0.648 8.590 1.00 98.19 160 VAL A N 1
ATOM 1253 C CA . VAL A 1 160 ? 6.586 1.714 8.319 1.00 98.19 160 VAL A CA 1
ATOM 1254 C C . VAL A 1 160 ? 7.843 1.538 9.173 1.00 98.19 160 VAL A C 1
ATOM 1256 O O . VAL A 1 160 ? 8.950 1.520 8.639 1.00 98.19 160 VAL A O 1
ATOM 1259 N N . ARG A 1 161 ? 7.698 1.317 10.489 1.00 98.12 161 ARG A N 1
ATOM 1260 C CA . ARG A 1 161 ? 8.856 1.086 11.374 1.00 98.12 161 ARG A CA 1
ATOM 1261 C C . ARG A 1 161 ? 9.670 -0.127 10.938 1.00 98.12 161 ARG A C 1
ATOM 1263 O O . ARG A 1 161 ? 10.896 -0.102 10.999 1.00 98.12 161 ARG A O 1
ATOM 1270 N N . ARG A 1 162 ? 9.006 -1.200 10.509 1.00 98.25 162 ARG A N 1
ATOM 1271 C CA . ARG A 1 162 ? 9.693 -2.408 10.052 1.00 98.25 162 ARG A CA 1
ATOM 1272 C C . ARG A 1 162 ? 10.432 -2.182 8.732 1.00 98.25 162 ARG A C 1
ATOM 1274 O O . ARG A 1 162 ? 11.553 -2.670 8.612 1.00 98.25 162 ARG A O 1
ATOM 1281 N N . ALA A 1 163 ? 9.861 -1.414 7.802 1.00 97.88 163 ALA A N 1
ATOM 1282 C CA . ALA A 1 163 ? 10.557 -0.997 6.585 1.00 97.88 163 ALA A CA 1
ATOM 1283 C C . ALA A 1 163 ? 11.837 -0.209 6.909 1.00 97.88 163 ALA A C 1
ATOM 1285 O O . ALA A 1 163 ? 12.891 -0.513 6.358 1.00 97.88 163 ALA A O 1
ATOM 1286 N N . GLU A 1 164 ? 11.780 0.735 7.852 1.00 97.50 164 GLU A N 1
ATOM 1287 C CA . GLU A 1 164 ? 12.960 1.500 8.279 1.00 97.50 164 GLU A CA 1
ATOM 1288 C C . GLU A 1 164 ? 14.048 0.610 8.893 1.00 97.50 164 GLU A C 1
ATOM 1290 O O . GLU A 1 164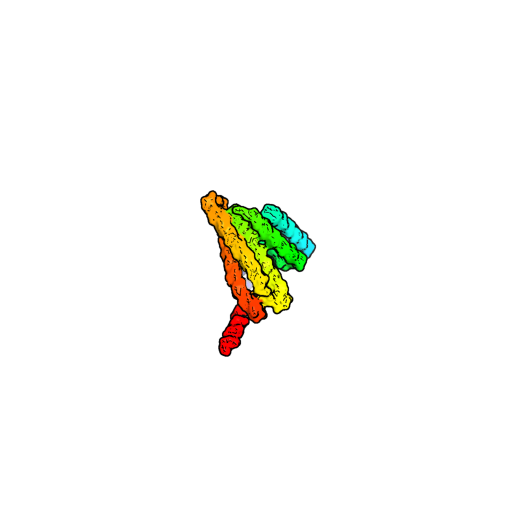 ? 15.208 0.703 8.500 1.00 97.50 164 GLU A O 1
ATOM 1295 N N . VAL A 1 165 ? 13.679 -0.334 9.767 1.00 97.94 165 VAL A N 1
ATOM 1296 C CA . VAL A 1 165 ? 14.638 -1.300 10.335 1.00 97.94 165 VAL A CA 1
ATOM 1297 C C . VAL A 1 165 ? 15.329 -2.120 9.239 1.00 97.94 165 VAL A C 1
ATOM 1299 O O . VAL A 1 165 ? 16.544 -2.302 9.277 1.00 97.94 165 VAL A O 1
ATOM 1302 N N . LEU A 1 166 ? 14.579 -2.612 8.247 1.00 97.56 166 LEU A N 1
ATOM 1303 C CA . LEU A 1 166 ? 15.156 -3.376 7.135 1.00 97.56 166 LEU A CA 1
ATOM 1304 C C . LEU A 1 166 ? 16.031 -2.505 6.229 1.00 97.56 166 LEU A C 1
ATOM 1306 O O . LEU A 1 166 ? 17.065 -2.963 5.742 1.00 97.56 166 LEU A O 1
ATOM 1310 N N . ARG A 1 167 ? 15.662 -1.236 6.037 1.00 97.25 167 ARG A N 1
ATOM 1311 C CA . ARG A 1 167 ? 16.477 -0.262 5.308 1.00 97.25 167 ARG A CA 1
ATOM 1312 C C . ARG A 1 167 ? 17.812 -0.036 6.012 1.00 97.25 167 ARG A C 1
ATOM 1314 O O . ARG A 1 167 ? 18.852 -0.108 5.363 1.00 97.25 167 ARG A O 1
ATOM 1321 N N . GLU A 1 168 ? 17.800 0.191 7.323 1.00 97.56 168 GLU A N 1
ATOM 1322 C CA . GLU A 1 168 ? 19.012 0.365 8.133 1.00 97.56 168 GLU A CA 1
ATOM 1323 C C . GLU A 1 168 ? 19.919 -0.873 8.083 1.00 97.56 168 GLU A C 1
ATOM 1325 O O . GLU A 1 168 ? 21.127 -0.742 7.879 1.00 97.56 168 GLU A O 1
ATOM 1330 N N . GLN A 1 169 ? 19.342 -2.075 8.178 1.00 97.19 169 GLN A N 1
ATOM 1331 C CA . GLN A 1 169 ? 20.076 -3.336 8.015 1.00 97.19 169 GLN A CA 1
ATOM 1332 C C . GLN A 1 169 ? 20.699 -3.448 6.619 1.00 97.19 169 GLN A C 1
ATOM 1334 O O . GLN A 1 169 ? 21.904 -3.659 6.483 1.00 97.19 169 GLN A O 1
ATOM 1339 N N . SER A 1 170 ? 19.907 -3.193 5.576 1.00 96.56 170 SER A N 1
ATOM 1340 C CA . SER A 1 170 ? 20.375 -3.196 4.191 1.00 96.56 170 SER A CA 1
ATOM 1341 C C . SER A 1 170 ? 21.503 -2.184 3.946 1.00 96.56 170 SER A C 1
ATOM 1343 O O . SER A 1 170 ? 22.376 -2.442 3.116 1.00 96.56 170 SER A O 1
ATOM 1345 N N . ILE A 1 171 ? 21.499 -1.035 4.633 1.00 96.94 171 ILE A N 1
ATOM 1346 C CA . ILE A 1 171 ? 22.590 -0.050 4.586 1.00 96.94 171 ILE A CA 1
ATOM 1347 C C . ILE A 1 171 ? 23.841 -0.615 5.262 1.00 96.94 171 ILE A C 1
ATOM 1349 O O . ILE A 1 171 ? 24.910 -0.600 4.653 1.00 96.94 171 ILE A O 1
ATOM 1353 N N . ALA A 1 172 ? 23.708 -1.141 6.482 1.00 97.19 172 ALA A N 1
ATOM 1354 C CA . ALA A 1 172 ? 24.825 -1.701 7.242 1.00 97.19 172 ALA A CA 1
ATOM 1355 C C . ALA A 1 172 ? 25.516 -2.864 6.505 1.00 97.19 172 ALA A C 1
ATOM 1357 O O . ALA A 1 172 ? 26.735 -3.006 6.564 1.00 97.19 172 ALA A O 1
ATOM 1358 N N . GLU A 1 173 ? 24.748 -3.663 5.767 1.00 96.25 173 GLU A N 1
ATOM 1359 C CA . GLU A 1 173 ? 25.235 -4.814 5.000 1.00 96.25 173 GLU A CA 1
ATOM 1360 C C . GLU A 1 173 ? 25.654 -4.452 3.561 1.00 96.25 173 GLU A C 1
ATOM 1362 O O . GLU A 1 173 ? 26.003 -5.330 2.773 1.00 96.25 173 GLU A O 1
ATOM 1367 N N . GLY A 1 174 ? 25.588 -3.172 3.179 1.00 95.06 174 GLY A N 1
ATOM 1368 C CA . GLY A 1 174 ? 25.974 -2.681 1.852 1.00 95.06 174 GLY A CA 1
ATOM 1369 C C . GLY A 1 174 ? 25.011 -3.041 0.713 1.00 95.06 174 GLY A C 1
ATOM 1370 O O . GLY A 1 174 ? 25.198 -2.567 -0.409 1.00 95.06 174 GLY A O 1
ATOM 1371 N N . ARG A 1 175 ? 23.948 -3.813 0.976 1.00 94.56 175 ARG A N 1
ATOM 1372 C CA . ARG A 1 175 ? 22.922 -4.180 -0.020 1.00 94.56 175 ARG A CA 1
ATOM 1373 C C . ARG A 1 175 ? 22.139 -2.975 -0.532 1.00 94.56 175 ARG A C 1
ATOM 1375 O O . ARG A 1 175 ? 21.696 -2.976 -1.675 1.00 94.56 175 ARG A O 1
ATOM 1382 N N . TRP A 1 176 ? 22.020 -1.920 0.274 1.00 95.00 176 TRP A N 1
ATOM 1383 C CA . TRP A 1 176 ? 21.325 -0.692 -0.121 1.00 95.00 176 TRP A CA 1
ATOM 1384 C C . TRP A 1 176 ? 21.960 -0.009 -1.339 1.00 95.00 176 TRP A C 1
ATOM 1386 O O . TRP A 1 176 ? 21.265 0.628 -2.128 1.00 95.00 176 TRP A O 1
ATOM 1396 N N . ASN A 1 177 ? 23.267 -0.193 -1.546 1.00 94.25 177 ASN A N 1
ATOM 1397 C CA . ASN A 1 177 ? 23.978 0.351 -2.704 1.00 94.25 177 ASN A CA 1
ATOM 1398 C C . ASN A 1 177 ? 23.578 -0.331 -4.022 1.00 94.25 177 ASN A C 1
ATOM 1400 O O . ASN A 1 177 ? 23.806 0.233 -5.086 1.00 94.25 177 ASN A O 1
ATOM 1404 N N . LEU A 1 178 ? 22.981 -1.526 -3.953 1.00 93.44 178 LEU A N 1
ATOM 1405 C CA . LEU A 1 178 ? 22.509 -2.288 -5.113 1.00 93.44 178 LEU A CA 1
ATOM 1406 C C . LEU A 1 178 ? 21.073 -1.921 -5.516 1.00 93.44 178 LEU A C 1
ATOM 1408 O O . LEU A 1 178 ? 20.604 -2.326 -6.577 1.00 93.44 178 LEU A O 1
ATOM 1412 N N . VAL A 1 179 ? 20.362 -1.180 -4.666 1.00 93.94 179 VAL A N 1
ATOM 1413 C CA . VAL A 1 179 ? 19.018 -0.676 -4.956 1.00 93.94 179 VAL A CA 1
ATOM 1414 C C . VAL A 1 179 ? 19.149 0.535 -5.883 1.00 93.94 179 VAL A C 1
ATOM 1416 O O . VAL A 1 179 ? 19.973 1.413 -5.626 1.00 93.94 179 VAL A O 1
ATOM 1419 N N . SER A 1 180 ? 18.346 0.595 -6.950 1.00 95.69 180 SER A N 1
ATOM 1420 C CA . SER A 1 180 ? 18.347 1.743 -7.867 1.00 95.69 180 SER A CA 1
ATOM 1421 C C . SER A 1 180 ? 17.835 3.012 -7.178 1.00 95.69 180 SER A C 1
ATOM 1423 O O . SER A 1 180 ? 17.029 2.929 -6.247 1.00 95.69 180 SER A O 1
ATOM 1425 N N . GLU A 1 181 ? 18.275 4.186 -7.630 1.00 95.56 181 GLU A N 1
ATOM 1426 C CA . GLU A 1 181 ? 17.836 5.460 -7.042 1.00 95.56 181 GLU A CA 1
ATOM 1427 C C . GLU A 1 181 ? 16.327 5.669 -7.204 1.00 95.56 181 GLU A C 1
ATOM 1429 O O . GLU A 1 181 ? 15.657 6.033 -6.243 1.00 95.56 181 GLU A O 1
ATOM 1434 N N . GLU A 1 182 ? 15.751 5.295 -8.349 1.00 94.06 182 GLU A N 1
ATOM 1435 C CA . GLU A 1 182 ? 14.304 5.389 -8.584 1.00 94.06 182 GLU A CA 1
ATOM 1436 C C . GLU A 1 182 ? 13.516 4.567 -7.561 1.00 94.06 182 GLU A C 1
ATOM 1438 O O . GLU A 1 182 ? 12.459 4.978 -7.080 1.00 94.06 182 GLU A O 1
ATOM 1443 N N . ARG A 1 183 ? 14.038 3.390 -7.201 1.00 93.62 183 ARG A N 1
ATOM 1444 C CA . ARG A 1 183 ? 13.420 2.508 -6.214 1.00 93.62 183 ARG A CA 1
ATOM 1445 C C . ARG A 1 183 ? 13.562 3.070 -4.797 1.00 93.62 183 ARG A C 1
ATOM 1447 O O . ARG A 1 183 ? 12.617 2.955 -4.012 1.00 93.62 183 ARG A O 1
ATOM 1454 N N . LYS A 1 184 ? 14.698 3.696 -4.473 1.00 95.81 184 LYS A N 1
ATOM 1455 C CA . LYS A 1 184 ? 14.914 4.393 -3.192 1.00 95.81 184 LYS A CA 1
ATOM 1456 C C . LYS A 1 184 ? 13.963 5.577 -3.039 1.00 95.81 184 LYS A C 1
ATOM 1458 O O . LYS A 1 184 ? 13.283 5.665 -2.017 1.00 95.81 184 LYS A O 1
ATOM 1463 N N . ASP A 1 185 ? 13.867 6.423 -4.060 1.00 95.75 185 ASP A N 1
ATOM 1464 C CA . ASP A 1 185 ? 12.978 7.587 -4.082 1.00 95.75 185 ASP A CA 1
ATOM 1465 C C . ASP A 1 185 ? 11.517 7.161 -3.959 1.00 95.75 185 ASP A C 1
ATOM 1467 O O . ASP A 1 185 ? 10.792 7.641 -3.087 1.00 95.75 185 ASP A O 1
ATOM 1471 N N . ALA A 1 186 ? 11.104 6.155 -4.731 1.00 93.38 186 ALA A N 1
ATOM 1472 C CA . ALA A 1 186 ? 9.744 5.648 -4.664 1.00 93.38 186 ALA A CA 1
ATOM 1473 C C . ALA A 1 186 ? 9.392 5.064 -3.281 1.00 93.38 186 ALA A C 1
ATOM 1475 O O . ALA A 1 186 ? 8.251 5.191 -2.835 1.00 93.38 186 ALA A O 1
ATOM 1476 N N . MET A 1 187 ? 10.336 4.419 -2.584 1.00 95.88 187 MET A N 1
ATOM 1477 C CA . MET A 1 187 ? 10.120 3.989 -1.195 1.00 95.88 187 MET A CA 1
ATOM 1478 C C . MET A 1 187 ? 9.994 5.180 -0.246 1.00 95.88 187 MET A C 1
ATOM 1480 O O . MET A 1 187 ? 9.065 5.207 0.560 1.00 95.88 187 MET A O 1
ATOM 1484 N N . LYS A 1 188 ? 10.883 6.170 -0.363 1.00 96.31 188 LYS A N 1
ATOM 1485 C CA . LYS A 1 188 ? 10.872 7.380 0.466 1.00 96.31 188 LYS A CA 1
ATOM 1486 C C . LYS A 1 188 ? 9.551 8.140 0.344 1.00 96.31 188 LYS A C 1
ATOM 1488 O O . LYS A 1 188 ? 8.950 8.476 1.362 1.00 96.31 188 LYS A O 1
ATOM 1493 N N . ASP A 1 189 ? 9.069 8.352 -0.877 1.00 95.50 189 ASP A N 1
ATOM 1494 C CA . ASP A 1 189 ? 7.808 9.054 -1.132 1.00 95.50 189 ASP A CA 1
ATOM 1495 C C . ASP A 1 189 ? 6.618 8.338 -0.481 1.00 95.50 189 ASP A C 1
ATOM 1497 O O . ASP A 1 189 ? 5.757 8.960 0.145 1.00 95.50 189 ASP A O 1
ATOM 1501 N N . ARG A 1 190 ? 6.583 7.006 -0.580 1.00 95.38 190 ARG A N 1
ATOM 1502 C CA . ARG A 1 190 ? 5.505 6.182 -0.012 1.00 95.38 190 ARG A CA 1
ATOM 1503 C C . ARG A 1 190 ? 5.553 6.129 1.509 1.00 95.38 190 ARG A C 1
ATOM 1505 O O . ARG A 1 190 ? 4.500 6.155 2.139 1.00 95.38 190 ARG A O 1
ATOM 1512 N N . ILE A 1 191 ? 6.746 6.088 2.097 1.00 96.25 191 ILE A N 1
ATOM 1513 C CA . ILE A 1 191 ? 6.916 6.204 3.549 1.00 96.25 191 ILE A CA 1
ATOM 1514 C C . ILE A 1 191 ? 6.392 7.563 4.017 1.00 96.25 191 ILE A C 1
ATOM 1516 O O . ILE A 1 191 ? 5.551 7.602 4.911 1.00 96.25 191 ILE A O 1
ATOM 1520 N N . GLY A 1 192 ? 6.774 8.653 3.343 1.00 95.38 192 GLY A N 1
ATOM 1521 C CA . GLY A 1 192 ? 6.263 9.989 3.657 1.00 95.38 192 GLY A CA 1
ATOM 1522 C C . GLY A 1 192 ? 4.735 10.083 3.555 1.00 95.38 192 GLY A C 1
ATOM 1523 O O . GLY A 1 192 ? 4.086 10.678 4.417 1.00 95.38 192 GLY A O 1
ATOM 1524 N N . LEU A 1 193 ? 4.131 9.439 2.551 1.00 94.50 193 LEU A N 1
ATOM 1525 C CA . LEU A 1 193 ? 2.674 9.355 2.422 1.00 94.50 193 LEU A CA 1
ATOM 1526 C C . LEU A 1 193 ? 2.031 8.551 3.566 1.00 94.50 193 LEU A C 1
ATOM 1528 O O . LEU A 1 193 ? 1.005 8.969 4.110 1.00 94.50 193 LEU A O 1
ATOM 1532 N N . ALA A 1 194 ? 2.632 7.427 3.959 1.00 94.44 194 ALA A N 1
ATOM 1533 C CA . ALA A 1 194 ? 2.163 6.615 5.078 1.00 94.44 194 ALA A CA 1
ATOM 1534 C C . ALA A 1 194 ? 2.229 7.375 6.412 1.00 94.44 194 ALA A C 1
ATOM 1536 O O . ALA A 1 194 ? 1.261 7.368 7.175 1.00 94.44 194 ALA A O 1
ATOM 1537 N N . GLU A 1 195 ? 3.322 8.094 6.665 1.00 94.12 195 GLU A N 1
ATOM 1538 C CA . GLU A 1 195 ? 3.502 8.949 7.843 1.00 94.12 195 GLU A CA 1
ATOM 1539 C C . GLU A 1 195 ? 2.501 10.109 7.877 1.00 94.12 195 GLU A C 1
ATOM 1541 O O . GLU A 1 195 ? 1.877 10.371 8.913 1.00 94.12 195 GLU A O 1
ATOM 1546 N N . ALA A 1 196 ? 2.276 10.764 6.734 1.00 92.88 196 ALA A N 1
ATOM 1547 C CA . ALA A 1 196 ? 1.242 11.783 6.609 1.00 92.88 196 ALA A CA 1
ATOM 1548 C C . ALA A 1 196 ? -0.148 11.204 6.923 1.00 92.88 196 ALA A C 1
ATOM 1550 O O . ALA A 1 196 ? -0.930 11.838 7.637 1.00 92.88 196 ALA A O 1
ATOM 1551 N N . GLY A 1 197 ? -0.436 9.985 6.453 1.00 89.88 197 GLY A N 1
ATOM 1552 C CA . GLY A 1 197 ? -1.649 9.239 6.782 1.00 89.88 197 GLY A CA 1
ATOM 1553 C C . GLY A 1 197 ? -1.794 8.983 8.284 1.00 89.88 197 GLY A C 1
ATOM 1554 O O . GLY A 1 197 ? -2.825 9.332 8.862 1.00 89.88 197 GLY A O 1
ATOM 1555 N N . ILE A 1 198 ? -0.746 8.463 8.940 1.00 92.19 198 ILE A N 1
ATOM 1556 C CA . ILE A 1 198 ? -0.694 8.223 10.397 1.00 92.19 198 ILE A CA 1
ATOM 1557 C C . ILE A 1 198 ? -1.082 9.486 11.182 1.00 92.19 198 ILE A C 1
ATOM 1559 O O . ILE A 1 198 ? -1.872 9.410 12.129 1.00 92.19 198 ILE A O 1
ATOM 1563 N N . LEU A 1 199 ? -0.585 10.657 10.771 1.00 91.19 199 LEU A N 1
ATOM 1564 C CA . LEU A 1 199 ? -0.910 11.929 11.420 1.00 91.19 199 LEU A CA 1
ATOM 1565 C C . LEU A 1 199 ? -2.407 12.279 11.315 1.00 91.19 199 LEU A C 1
ATOM 1567 O O . LEU A 1 199 ? -2.987 12.801 12.274 1.00 91.19 199 LEU A O 1
ATOM 1571 N N . GLN A 1 200 ? -3.059 11.969 10.189 1.00 91.12 200 GLN A N 1
ATOM 1572 C CA . GLN A 1 200 ? -4.489 12.250 10.008 1.00 91.12 200 GLN A CA 1
ATOM 1573 C C . GLN A 1 200 ? -5.382 11.386 10.906 1.00 91.12 200 GLN A C 1
ATOM 1575 O O . GLN A 1 200 ? -6.413 11.877 11.373 1.00 91.12 200 GLN A O 1
ATOM 1580 N N . PHE A 1 201 ? -4.982 10.151 11.235 1.00 91.31 201 PHE A N 1
ATOM 1581 C CA . PHE A 1 201 ? -5.765 9.290 12.132 1.00 91.31 201 PHE A CA 1
ATOM 1582 C C . PHE A 1 201 ? -6.019 9.940 13.498 1.00 91.31 201 PHE A C 1
ATOM 1584 O O . PHE A 1 201 ? -7.090 9.752 14.072 1.00 91.31 201 PHE A O 1
ATOM 1591 N N . GLY A 1 202 ? -5.084 10.748 14.016 1.00 87.75 202 GLY A N 1
ATOM 1592 C CA . GLY A 1 202 ? -5.286 11.501 15.259 1.00 87.75 202 GLY A CA 1
ATOM 1593 C C . GLY A 1 202 ? -6.488 12.448 15.190 1.00 87.75 202 GLY A C 1
ATOM 1594 O O . GLY A 1 202 ? -7.317 12.473 16.103 1.00 87.75 202 GLY A O 1
ATOM 1595 N N . LYS A 1 203 ? -6.622 13.171 14.073 1.00 89.62 203 LYS A N 1
ATOM 1596 C CA . LYS A 1 203 ? -7.751 14.076 13.823 1.00 89.62 203 LYS A CA 1
ATOM 1597 C C . LYS A 1 203 ? -9.049 13.299 13.626 1.00 89.62 203 LYS A C 1
ATOM 1599 O O . LYS A 1 203 ? -10.052 13.629 14.253 1.00 89.62 203 LYS A O 1
ATOM 1604 N N . LEU A 1 204 ? -9.018 12.233 12.825 1.00 90.94 204 LEU A N 1
ATOM 1605 C CA . LEU A 1 204 ? -10.187 11.386 12.571 1.00 90.94 204 LEU A CA 1
ATOM 1606 C C . LEU A 1 204 ? -10.728 10.749 13.856 1.00 90.94 204 LEU A C 1
ATOM 1608 O O . LEU A 1 204 ? -11.936 10.732 14.073 1.00 90.94 204 LEU A O 1
ATOM 1612 N N . MET A 1 205 ? -9.850 10.290 14.752 1.00 92.38 205 MET A N 1
ATOM 1613 C CA . MET A 1 205 ? -10.266 9.754 16.051 1.00 92.38 205 MET A CA 1
ATOM 1614 C C . MET A 1 205 ? -10.919 10.823 16.933 1.00 92.38 205 MET A C 1
ATOM 1616 O O . MET A 1 205 ? -11.892 10.524 17.623 1.00 92.38 205 MET A O 1
ATOM 1620 N N . ALA A 1 206 ? -10.414 12.061 16.920 1.00 90.62 206 ALA A N 1
ATOM 1621 C CA . ALA A 1 206 ? -11.023 13.162 17.663 1.00 90.62 206 ALA A CA 1
ATOM 1622 C C . ALA A 1 206 ? -12.424 13.511 17.130 1.00 90.62 206 ALA A C 1
ATOM 1624 O O . ALA A 1 206 ? -13.340 13.701 17.929 1.00 90.62 206 ALA A O 1
ATOM 1625 N N . LEU A 1 207 ? -12.605 13.533 15.804 1.00 89.19 207 LEU A N 1
ATOM 1626 C CA . LEU A 1 207 ? -13.907 13.749 15.161 1.00 89.19 207 LEU A CA 1
ATOM 1627 C C . LEU A 1 207 ? -14.890 12.611 15.467 1.00 89.19 207 LEU A C 1
ATOM 1629 O O . LEU A 1 207 ? -16.011 12.866 15.899 1.00 89.19 207 LEU A O 1
ATOM 1633 N N . SER A 1 208 ? -14.435 11.361 15.350 1.00 90.00 208 SER A N 1
ATOM 1634 C CA . SER A 1 208 ? -15.236 10.165 15.634 1.00 90.00 208 SER A CA 1
ATOM 1635 C C . SER A 1 208 ? -15.767 10.141 17.074 1.00 90.00 208 SER A C 1
ATOM 1637 O O . SER A 1 208 ? -16.945 9.865 17.291 1.00 90.00 208 SER A O 1
ATOM 1639 N N . ARG A 1 209 ? -14.954 10.540 18.067 1.00 90.62 209 ARG A N 1
ATOM 1640 C CA . ARG A 1 209 ? -15.400 10.678 19.472 1.00 90.62 209 ARG A CA 1
ATOM 1641 C C . ARG A 1 209 ? -16.505 11.714 19.663 1.00 90.62 209 ARG A C 1
ATOM 1643 O O . ARG A 1 209 ? -17.301 11.571 20.584 1.00 90.62 209 ARG A O 1
ATOM 1650 N N . LYS A 1 210 ? -16.535 12.748 18.821 1.00 89.75 210 LYS A N 1
ATOM 1651 C CA . LYS A 1 210 ? -17.568 13.791 18.823 1.00 89.75 210 LYS A CA 1
ATOM 1652 C C . LYS A 1 210 ? -18.791 13.416 17.975 1.00 89.75 210 LYS A C 1
ATOM 1654 O O . LYS A 1 210 ? -19.715 14.212 17.883 1.00 89.75 210 LYS A O 1
ATOM 1659 N N . GLY A 1 211 ? -18.797 12.243 17.333 1.00 84.19 211 GLY A N 1
ATOM 1660 C CA . GLY A 1 211 ? -19.850 11.851 16.393 1.00 84.19 211 GLY A CA 1
ATOM 1661 C C . GLY A 1 211 ? -19.844 12.655 15.087 1.00 84.19 211 GLY A C 1
ATOM 1662 O O . GLY A 1 211 ? -20.823 12.616 14.349 1.00 84.19 211 GLY A O 1
ATOM 1663 N N . ILE A 1 212 ? -18.764 13.390 14.801 1.00 82.75 212 ILE A N 1
ATOM 1664 C CA . ILE A 1 212 ? -18.661 14.270 13.634 1.00 82.75 212 ILE A CA 1
ATOM 1665 C C . ILE A 1 212 ? -18.132 13.469 12.444 1.00 82.75 212 ILE A C 1
ATOM 1667 O O . ILE A 1 212 ? -17.095 12.805 12.540 1.00 82.75 212 ILE A O 1
ATOM 1671 N N . LEU A 1 213 ? -18.828 13.561 11.310 1.00 75.25 213 LEU A N 1
ATOM 1672 C CA . LEU A 1 213 ? -18.363 13.002 10.046 1.00 75.25 213 LEU A CA 1
ATOM 1673 C C . LEU A 1 213 ? -17.190 13.830 9.497 1.00 75.25 213 LEU A C 1
ATOM 1675 O O . LEU A 1 213 ? -17.258 15.062 9.512 1.00 75.25 213 LEU A O 1
ATOM 1679 N N . PRO A 1 214 ? -16.112 13.195 9.002 1.00 66.69 214 PRO A N 1
ATOM 1680 C CA . PRO A 1 214 ? -15.112 13.892 8.203 1.00 66.69 214 PRO A CA 1
ATOM 1681 C C . PRO A 1 214 ? -15.795 14.562 7.003 1.00 66.69 214 PRO A C 1
ATOM 1683 O O . PRO A 1 214 ? -16.696 13.981 6.404 1.00 66.69 214 PRO A O 1
ATOM 1686 N N . ILE A 1 215 ? -15.385 15.791 6.683 1.00 58.38 215 ILE A N 1
ATOM 1687 C CA . ILE A 1 215 ? -15.955 16.600 5.594 1.00 58.38 215 ILE A CA 1
ATOM 1688 C C . ILE A 1 215 ? -15.985 15.772 4.303 1.00 58.38 215 ILE A C 1
ATOM 1690 O O . ILE A 1 215 ? -14.957 15.219 3.903 1.00 58.38 215 ILE A O 1
ATOM 1694 N N . GLN A 1 216 ? -17.156 15.683 3.663 1.00 53.84 216 GLN A N 1
ATOM 1695 C CA . GLN A 1 216 ? -17.328 14.914 2.431 1.00 53.84 216 GLN A CA 1
ATOM 1696 C C . GLN A 1 216 ? -16.430 15.469 1.315 1.00 53.84 216 GLN A C 1
ATOM 1698 O O . GLN A 1 216 ? -16.237 16.684 1.201 1.00 53.84 216 GLN A O 1
ATOM 1703 N N . ARG A 1 217 ? -15.904 14.590 0.445 1.00 44.62 217 ARG A N 1
ATOM 1704 C CA . ARG A 1 217 ? -15.227 15.008 -0.797 1.00 44.62 217 ARG A CA 1
ATOM 1705 C C . ARG A 1 217 ? -16.179 15.888 -1.617 1.00 44.62 217 ARG A C 1
ATOM 1707 O O . ARG A 1 217 ? -17.082 15.372 -2.265 1.00 44.62 217 ARG A O 1
ATOM 1714 N N . GLY A 1 218 ? -15.956 17.202 -1.596 1.00 42.59 218 GLY A N 1
ATOM 1715 C CA . GLY A 1 218 ? -16.743 18.188 -2.346 1.00 42.59 218 GLY A CA 1
ATOM 1716 C C . GLY A 1 218 ? -17.256 19.368 -1.519 1.00 42.59 218 GLY A C 1
ATOM 1717 O O . GLY A 1 218 ? -17.640 20.380 -2.102 1.00 42.59 218 GLY A O 1
ATOM 1718 N N . GLU A 1 219 ? -17.214 19.296 -0.187 1.00 40.84 219 GLU A N 1
ATOM 1719 C CA . GLU A 1 219 ? -17.527 20.445 0.666 1.00 40.84 219 GLU A CA 1
ATOM 1720 C C . GLU A 1 219 ? -16.258 21.234 1.003 1.00 40.84 219 GLU A C 1
ATOM 1722 O O . GLU A 1 219 ? -15.228 20.673 1.378 1.00 40.84 219 GLU A O 1
ATOM 1727 N N . SER A 1 220 ? -16.324 22.559 0.833 1.00 38.44 220 SER A N 1
ATOM 1728 C CA . SER A 1 220 ? -15.219 23.461 1.165 1.00 38.44 220 SER A CA 1
ATOM 1729 C C . SER A 1 220 ? -14.784 23.254 2.628 1.00 38.44 220 SER A C 1
ATOM 1731 O O . SER A 1 220 ? -15.644 23.290 3.517 1.00 38.44 220 SER A O 1
ATOM 1733 N N . PRO A 1 221 ? -13.476 23.074 2.903 1.00 47.16 221 PRO A N 1
ATOM 1734 C CA . PRO A 1 221 ? -12.957 22.742 4.233 1.00 47.16 221 PRO A CA 1
ATOM 1735 C C . PRO A 1 221 ? -13.256 23.796 5.315 1.00 47.16 221 PRO A C 1
ATOM 1737 O O . PRO A 1 221 ? -13.140 23.501 6.504 1.00 47.16 221 PRO A O 1
ATOM 1740 N N . ASP A 1 222 ? -13.682 25.000 4.927 1.00 49.62 222 ASP A N 1
ATOM 1741 C CA . ASP A 1 222 ? -13.819 26.146 5.830 1.00 49.62 222 ASP A CA 1
ATOM 1742 C C . ASP A 1 222 ? -15.178 26.258 6.542 1.00 49.62 222 ASP A C 1
ATOM 1744 O O . ASP A 1 222 ? -15.306 27.041 7.485 1.00 49.62 222 ASP A O 1
ATOM 1748 N N . ARG A 1 223 ? -16.209 25.500 6.139 1.00 44.06 223 ARG A N 1
ATOM 1749 C CA . ARG A 1 223 ? -17.555 25.632 6.739 1.00 44.06 223 ARG A CA 1
ATOM 1750 C C . ARG A 1 223 ? -17.760 24.819 8.026 1.00 44.06 223 ARG A C 1
ATOM 1752 O O . ARG A 1 223 ? -18.105 25.428 9.037 1.00 44.06 223 ARG A O 1
ATOM 1759 N N . PRO A 1 224 ? -17.492 23.501 8.066 1.00 45.38 224 PRO A N 1
ATOM 1760 C CA . PRO A 1 224 ? -17.856 22.693 9.235 1.00 45.38 224 PRO A CA 1
ATOM 1761 C C . PRO A 1 224 ? -16.944 22.936 10.448 1.00 45.38 224 PRO A C 1
ATOM 1763 O O . PRO A 1 224 ? -17.382 22.871 11.594 1.00 45.38 224 PRO A O 1
ATOM 1766 N N . VAL A 1 225 ? -15.664 23.253 10.213 1.00 50.19 225 VAL A N 1
ATOM 1767 C CA . VAL A 1 225 ? -14.671 23.450 11.287 1.00 50.19 225 VAL A CA 1
ATOM 1768 C C . VAL A 1 225 ? -14.880 24.784 12.008 1.00 50.19 225 VAL A C 1
ATOM 1770 O O . VAL A 1 225 ? -14.708 24.864 13.222 1.00 50.19 225 VAL A O 1
ATOM 1773 N N . ALA A 1 226 ? -15.286 25.827 11.281 1.00 46.50 226 ALA A N 1
ATOM 1774 C CA . ALA A 1 226 ? -15.537 27.144 11.857 1.00 46.50 226 ALA A CA 1
ATOM 1775 C C . ALA A 1 226 ? -16.836 27.200 12.679 1.00 46.50 226 ALA A C 1
ATOM 1777 O O . ALA A 1 226 ? -16.927 28.017 13.592 1.00 46.50 226 ALA A O 1
ATOM 1778 N N . GLU A 1 227 ? -17.827 26.358 12.377 1.00 51.41 227 GLU A N 1
ATOM 1779 C CA . GLU A 1 227 ? -19.067 26.252 13.159 1.00 51.41 227 GLU A CA 1
ATOM 1780 C C . GLU A 1 227 ? -18.868 25.403 14.420 1.00 51.41 227 GLU A C 1
ATOM 1782 O O . GLU A 1 227 ? -19.215 25.855 15.510 1.00 51.41 227 GLU A O 1
ATOM 1787 N N . ALA A 1 228 ? -18.169 24.266 14.323 1.00 48.69 228 ALA A N 1
ATOM 1788 C CA . ALA A 1 228 ? -17.867 23.415 15.480 1.00 48.69 228 ALA A CA 1
ATOM 1789 C C . ALA A 1 228 ? -16.942 24.073 16.530 1.00 48.69 228 ALA A C 1
ATOM 1791 O O . ALA A 1 228 ? -16.859 23.602 17.661 1.00 48.69 228 ALA A O 1
ATOM 1792 N N . LEU A 1 229 ? -16.227 25.146 16.169 1.00 47.97 229 LEU A N 1
ATOM 1793 C CA . LEU A 1 229 ? -15.384 25.933 17.082 1.00 47.97 229 LEU A CA 1
ATOM 1794 C C . LEU A 1 229 ? -16.085 27.182 17.648 1.00 47.97 229 LEU A C 1
ATOM 1796 O O . LEU A 1 229 ? -15.505 27.872 18.486 1.00 47.97 229 LEU A O 1
ATOM 1800 N N . LYS A 1 230 ? -17.306 27.498 17.197 1.00 49.75 230 LYS A N 1
ATOM 1801 C CA . LYS A 1 230 ? -18.095 28.636 17.701 1.00 49.75 230 LYS A CA 1
ATOM 1802 C C . LYS A 1 230 ? -19.043 28.263 18.838 1.00 49.75 230 LYS A C 1
ATOM 1804 O O . LYS A 1 230 ? -19.427 29.157 19.579 1.00 49.75 230 LYS A O 1
ATOM 1809 N N . GLU A 1 231 ? -19.384 26.986 18.993 1.00 45.81 231 GLU A N 1
ATOM 1810 C CA . GLU A 1 231 ? -20.278 26.507 20.062 1.00 45.81 231 GLU A CA 1
ATOM 1811 C C . GLU A 1 231 ? -19.585 26.356 21.432 1.00 45.81 231 GLU A C 1
ATOM 1813 O O . GLU A 1 231 ? -20.259 26.142 22.432 1.00 45.81 231 GLU A O 1
ATOM 1818 N N . ASP A 1 232 ? -18.260 26.535 21.498 1.00 45.50 232 ASP A N 1
ATOM 1819 C CA . ASP A 1 232 ? -17.445 26.480 22.727 1.00 45.50 232 ASP A CA 1
ATOM 1820 C C . ASP A 1 232 ? -17.091 27.887 23.284 1.00 45.50 232 ASP A C 1
ATOM 1822 O O . ASP A 1 232 ? -16.042 28.080 23.908 1.00 45.50 232 ASP A O 1
ATOM 1826 N N . ARG A 1 233 ? -17.936 28.903 23.049 1.00 38.06 233 ARG A N 1
ATOM 1827 C CA . ARG A 1 233 ? -17.787 30.252 23.633 1.00 38.06 233 ARG A CA 1
ATOM 1828 C C . ARG A 1 233 ? -18.993 30.704 24.439 1.00 38.06 233 ARG A C 1
ATOM 1830 O O . ARG A 1 233 ? -20.116 30.637 23.901 1.00 38.06 233 ARG A O 1
#

Foldseek 3Di:
DDDDDDDDDDDPPDPPDPPPDVVNVVVVVVVVVVVCVVPDPDPDDCDPVNLVVVLVVLLVVLVVLCVVPVLAQCSLVSNLCLLCDVVSPDDPVSVVVSLVSLVVLLVVLVPDDAALSSLLSNLVSLVVNVVSQQVVQVVVVFQDALVRLVVSLVSSVVSLVVSVVNCVVCVVVVVNVVDDPVRVVVSVVSSVVSVVVSVVSVVSSVCNVVRHRDDDVPDDPPPPVVVVVVVVD

Radius of gyration: 32.71 Å; chains: 1; bounding box: 50×75×119 Å